Protein AF-A0A8H7WYW0-F1 (afdb_monomer_lite)

pLDDT: mean 72.02, std 14.43, range [36.19, 91.69]

Sequence (245 aa):
MKGHDHHDAFEDVEPDDEFYEESRVVYYRTVFLAMPKESRLSCFMTPTSPITETSPGGSVTVKGPAYIPDVTGWIDRLLAKRLTRSSSPEDLNDLEMICQDVLGRLGGWKAVKPNDPPPHPDADLARVITACVELDKKEMFLTGFKLCPAKVPSSMFRVSQHLSALNQLSSRFDIINALKEGVAEESQRSPYDNSLFQKWTQDEADKAVSANEVISTGTTSASDGVLLAKHCATLTPSAMVNKYG

Foldseek 3Di:
DDDDDDDPPDDDDDDDPPDPPDDPPPPPPPDDDPDDLVCPLVVLCDWACFDWDQDPVRDTDGHDHIRQRPLLVLLVVLVVCVVVVNRDPSSLVSLVVSLVVLLVQLVVCCVPPVPDPGSDDPVSLLSSLLSCLVSLPLVSNLSSCLSPLPSCVVCLVSLLVSLLPDLALVSSVVVLVSSVVSVVVVCVVDVDDCVVVVVSSLVSNLCSCPPPSCVVVPNPDPVNVVSNVVNVVPDDPVRCVVSPD

Structure (mmCIF, N/CA/C/O backbone):
data_AF-A0A8H7WYW0-F1
#
_entry.id   AF-A0A8H7WYW0-F1
#
loop_
_atom_site.group_PDB
_atom_site.id
_atom_site.type_symbol
_atom_site.label_atom_id
_atom_site.label_alt_id
_atom_site.label_comp_id
_atom_site.label_asym_id
_atom_site.label_entity_id
_atom_site.label_seq_id
_atom_site.pdbx_PDB_ins_code
_atom_site.Cartn_x
_atom_site.Cartn_y
_atom_site.Cartn_z
_atom_site.occupancy
_atom_site.B_iso_or_equiv
_atom_site.auth_seq_id
_atom_site.auth_comp_id
_atom_site.auth_asym_id
_atom_site.auth_atom_id
_atom_site.pdbx_PDB_model_num
ATOM 1 N N . MET A 1 1 ? 67.685 28.805 -3.507 1.00 40.28 1 MET A N 1
ATOM 2 C CA . MET A 1 1 ? 66.839 27.949 -4.362 1.00 40.28 1 MET A CA 1
ATOM 3 C C . MET A 1 1 ? 67.475 26.570 -4.395 1.00 40.28 1 MET A C 1
ATOM 5 O O . MET A 1 1 ? 68.535 26.425 -4.984 1.00 40.28 1 MET A O 1
ATOM 9 N N . LYS A 1 2 ? 66.918 25.613 -3.646 1.00 37.09 2 LYS A N 1
ATOM 10 C CA . LYS A 1 2 ? 67.314 24.199 -3.683 1.00 37.09 2 LYS A CA 1
ATOM 11 C C . LYS A 1 2 ? 66.330 23.496 -4.614 1.00 37.09 2 LYS A C 1
ATOM 13 O O . LYS A 1 2 ? 65.130 23.605 -4.383 1.00 37.09 2 LYS A O 1
ATOM 18 N N . GLY A 1 3 ? 66.846 22.877 -5.673 1.00 36.19 3 GLY A N 1
ATOM 19 C CA . GLY A 1 3 ? 66.071 22.042 -6.586 1.00 36.19 3 GLY A CA 1
ATOM 20 C C . GLY A 1 3 ? 65.672 20.739 -5.901 1.00 36.19 3 GLY A C 1
ATOM 21 O O . GLY A 1 3 ? 66.460 20.179 -5.138 1.00 36.19 3 GLY A O 1
ATOM 22 N N . HIS A 1 4 ? 64.437 20.308 -6.136 1.00 40.81 4 HIS A N 1
ATOM 23 C CA . HIS A 1 4 ? 63.961 18.978 -5.787 1.00 40.81 4 HIS A CA 1
ATOM 24 C C . HIS A 1 4 ? 64.059 18.082 -7.019 1.00 40.81 4 HIS A C 1
ATOM 26 O O . HIS A 1 4 ? 63.519 18.422 -8.071 1.00 40.81 4 HIS A O 1
ATOM 32 N N . ASP A 1 5 ? 64.750 16.958 -6.840 1.00 46.28 5 ASP A N 1
ATOM 33 C CA . ASP A 1 5 ? 64.666 15.774 -7.684 1.00 46.28 5 ASP A CA 1
ATOM 34 C C . ASP A 1 5 ? 63.225 15.254 -7.690 1.00 46.28 5 ASP A C 1
ATOM 36 O O . ASP A 1 5 ? 62.666 14.931 -6.639 1.00 46.28 5 ASP A O 1
ATOM 40 N N . HIS A 1 6 ? 62.636 15.151 -8.878 1.00 46.50 6 HIS A N 1
ATOM 41 C CA . HIS A 1 6 ? 61.488 14.290 -9.120 1.00 46.50 6 HIS A CA 1
ATOM 42 C C . HIS A 1 6 ? 62.015 12.975 -9.696 1.00 46.50 6 HIS A C 1
ATOM 44 O O . HIS A 1 6 ? 62.376 12.900 -10.866 1.00 46.50 6 HIS A O 1
ATOM 50 N N . HIS A 1 7 ? 62.071 11.946 -8.852 1.00 43.03 7 HIS A N 1
ATOM 51 C CA . HIS A 1 7 ? 62.046 10.564 -9.315 1.00 43.03 7 HIS A CA 1
ATOM 52 C C . HIS A 1 7 ? 60.637 10.286 -9.851 1.00 43.03 7 HIS A C 1
ATOM 54 O O . HIS A 1 7 ? 59.694 10.158 -9.068 1.00 43.03 7 HIS A O 1
ATOM 60 N N . ASP A 1 8 ? 60.492 10.228 -11.174 1.00 43.16 8 ASP A N 1
ATOM 61 C CA . ASP A 1 8 ? 59.338 9.596 -11.809 1.00 43.16 8 ASP A CA 1
ATOM 62 C C . ASP A 1 8 ? 59.409 8.091 -11.520 1.00 43.16 8 ASP A C 1
ATOM 64 O O . ASP A 1 8 ? 60.370 7.416 -11.879 1.00 43.16 8 ASP A O 1
ATOM 68 N N . ALA A 1 9 ? 58.408 7.576 -10.806 1.00 51.19 9 ALA A N 1
ATOM 69 C CA . ALA A 1 9 ? 58.322 6.185 -10.352 1.00 51.19 9 ALA A CA 1
ATOM 70 C C . ALA A 1 9 ? 57.665 5.252 -11.386 1.00 51.19 9 ALA A C 1
ATOM 72 O O . ALA A 1 9 ? 57.090 4.225 -11.029 1.00 51.19 9 ALA A O 1
ATOM 73 N N . PHE A 1 10 ? 57.731 5.616 -12.662 1.00 42.12 10 PHE A N 1
ATOM 74 C CA . PHE A 1 10 ? 57.286 4.781 -13.768 1.00 42.12 10 PHE A CA 1
ATOM 75 C C . PHE A 1 10 ? 58.497 4.536 -14.662 1.00 42.12 10 PHE A C 1
ATOM 77 O O . PHE A 1 10 ? 58.658 5.178 -15.692 1.00 42.12 10 PHE A O 1
ATOM 84 N N . GLU A 1 11 ? 59.390 3.657 -14.199 1.00 48.44 11 GLU A N 1
ATOM 85 C CA . GLU A 1 11 ? 60.397 3.054 -15.071 1.00 48.44 11 GLU A CA 1
ATOM 86 C C . GLU A 1 11 ? 59.688 2.406 -16.264 1.00 48.44 11 GLU A C 1
ATOM 88 O O . GLU A 1 11 ? 58.681 1.708 -16.102 1.00 48.44 11 GLU A O 1
ATOM 93 N N . ASP A 1 12 ? 60.226 2.678 -17.450 1.00 55.22 12 ASP A N 1
ATOM 94 C CA . ASP A 1 12 ? 59.860 2.071 -18.720 1.00 55.22 12 ASP A CA 1
ATOM 95 C C . ASP A 1 12 ? 59.945 0.541 -18.612 1.00 55.22 12 ASP A C 1
ATOM 97 O O . ASP A 1 12 ? 61.014 -0.059 -18.723 1.00 55.22 12 ASP A O 1
ATOM 101 N N . VAL A 1 13 ? 58.804 -0.103 -18.370 1.00 55.97 13 VAL A N 1
ATOM 102 C CA . VAL A 1 13 ? 58.670 -1.552 -18.525 1.00 55.97 13 VAL A CA 1
ATOM 103 C C . VAL A 1 13 ? 58.469 -1.812 -20.013 1.00 55.97 13 VAL A C 1
ATOM 105 O O . VAL A 1 13 ? 57.384 -1.569 -20.547 1.00 55.97 13 VAL A O 1
ATOM 108 N N . GLU A 1 14 ? 59.521 -2.272 -20.691 1.00 51.41 14 GLU A N 1
ATOM 109 C CA . GLU A 1 14 ? 59.396 -2.797 -22.051 1.00 51.41 14 GLU A CA 1
ATOM 110 C C . GLU A 1 14 ? 58.398 -3.971 -22.049 1.00 51.41 14 GLU A C 1
ATOM 112 O O . GLU A 1 14 ? 58.455 -4.825 -21.158 1.00 51.41 14 GLU A O 1
ATOM 117 N N . PRO A 1 15 ? 57.439 -4.010 -22.991 1.00 51.31 15 PRO A N 1
ATOM 118 C CA . PRO A 1 15 ? 56.497 -5.112 -23.076 1.00 51.31 15 PRO A CA 1
ATOM 119 C C . PRO A 1 15 ? 57.246 -6.393 -23.457 1.00 51.31 15 PRO A C 1
ATOM 121 O O . PRO A 1 15 ? 57.911 -6.453 -24.486 1.00 51.31 15 PRO A O 1
ATOM 124 N N . ASP A 1 16 ? 57.128 -7.409 -22.607 1.00 51.66 16 ASP A N 1
ATOM 125 C CA . ASP A 1 16 ? 57.660 -8.748 -22.849 1.00 51.66 16 ASP A CA 1
ATOM 126 C C . ASP A 1 16 ? 56.835 -9.397 -23.980 1.00 51.66 16 ASP A C 1
ATOM 128 O O . ASP A 1 16 ? 55.658 -9.727 -23.801 1.00 51.66 16 ASP A O 1
ATOM 132 N N . ASP A 1 17 ? 57.418 -9.497 -25.177 1.00 55.47 17 ASP A N 1
ATOM 133 C CA . ASP A 1 17 ? 56.754 -9.976 -26.403 1.00 55.47 17 ASP A CA 1
ATOM 134 C C . ASP A 1 17 ? 56.540 -11.505 -26.432 1.00 55.47 17 ASP A C 1
ATOM 136 O O . ASP A 1 17 ? 55.921 -12.044 -27.353 1.00 55.47 17 ASP A O 1
ATOM 140 N N . GLU A 1 18 ? 56.995 -12.237 -25.418 1.00 50.00 18 GLU A N 1
ATOM 141 C CA . GLU A 1 18 ? 56.860 -13.690 -25.343 1.00 50.00 18 GLU A CA 1
ATOM 142 C C . GLU A 1 18 ? 55.758 -14.099 -24.364 1.00 50.00 18 GLU A C 1
ATOM 144 O O . GLU A 1 18 ? 56.073 -14.518 -23.269 1.00 50.00 18 GLU A O 1
ATOM 149 N N . PHE A 1 19 ? 54.472 -13.987 -24.726 1.00 43.31 19 PHE A N 1
ATOM 150 C CA . PHE A 1 19 ? 53.377 -14.868 -24.241 1.00 43.31 19 PHE A CA 1
ATOM 151 C C . PHE A 1 19 ? 52.027 -14.479 -24.890 1.00 43.31 19 PHE A C 1
ATOM 153 O O . PHE A 1 19 ? 51.027 -14.223 -24.222 1.00 43.31 19 PHE A O 1
ATOM 160 N N . TYR A 1 20 ? 51.973 -14.430 -26.226 1.00 46.59 20 TYR A N 1
ATOM 161 C CA . TYR A 1 20 ? 50.737 -14.166 -26.985 1.00 46.59 20 TYR A CA 1
ATOM 162 C C . TYR A 1 20 ? 50.136 -15.414 -27.640 1.00 46.59 20 TYR A C 1
ATOM 164 O O . TYR A 1 20 ? 49.548 -15.335 -28.716 1.00 46.59 20 TYR A O 1
ATOM 172 N N . GLU A 1 21 ? 50.208 -16.569 -26.983 1.00 48.25 21 GLU A N 1
ATOM 173 C CA . GLU A 1 21 ? 49.440 -17.735 -27.416 1.00 48.25 21 GLU A CA 1
ATOM 174 C C . GLU A 1 21 ? 48.551 -18.250 -26.277 1.00 48.25 21 GLU A C 1
ATOM 176 O O . GLU A 1 21 ? 49.002 -18.628 -25.203 1.00 48.25 21 GLU A O 1
ATOM 181 N N . GLU A 1 22 ? 47.243 -18.220 -26.546 1.00 43.53 22 GLU A N 1
ATOM 182 C CA . GLU A 1 22 ? 46.197 -18.958 -25.832 1.00 43.53 22 GLU A CA 1
ATOM 183 C C . GLU A 1 22 ? 45.838 -18.507 -24.410 1.00 43.53 22 GLU A C 1
ATOM 185 O O . GLU A 1 22 ? 45.847 -19.269 -23.448 1.00 43.53 22 GLU A O 1
ATOM 190 N N . SER A 1 23 ? 45.336 -17.281 -24.272 1.00 40.00 23 SER A N 1
ATOM 191 C CA . SER A 1 23 ? 44.434 -16.946 -23.165 1.00 40.00 23 SER A CA 1
ATOM 192 C C . SER A 1 23 ? 43.418 -15.905 -23.613 1.00 40.00 23 SER A C 1
ATOM 194 O O . SER A 1 23 ? 43.708 -14.715 -23.697 1.00 40.00 23 SER A O 1
ATOM 196 N N . ARG A 1 24 ? 42.185 -16.342 -23.902 1.00 41.72 24 ARG A N 1
ATOM 197 C CA . ARG A 1 24 ? 41.031 -15.437 -24.006 1.00 41.72 24 ARG A CA 1
ATOM 198 C C . ARG A 1 24 ? 40.743 -14.873 -22.615 1.00 41.72 24 ARG A C 1
ATOM 200 O O . ARG A 1 24 ? 39.870 -15.365 -21.906 1.00 41.72 24 ARG A O 1
ATOM 207 N N . VAL A 1 25 ? 41.498 -13.855 -22.218 1.00 40.19 25 VAL A N 1
ATOM 208 C CA . VAL A 1 25 ? 41.213 -13.065 -21.025 1.00 40.19 25 VAL A CA 1
ATOM 209 C C . VAL A 1 25 ? 39.919 -12.306 -21.302 1.00 40.19 25 VAL A C 1
ATOM 211 O O . VAL A 1 25 ? 39.875 -11.355 -22.081 1.00 40.19 25 VAL A O 1
ATOM 214 N N . VAL A 1 26 ? 38.822 -12.767 -20.703 1.00 38.12 26 VAL A N 1
ATOM 215 C CA . VAL A 1 26 ? 37.576 -12.004 -20.653 1.00 38.12 26 VAL A CA 1
ATOM 216 C C . VAL A 1 26 ? 37.840 -10.814 -19.737 1.00 38.12 26 VAL A C 1
ATOM 218 O O . VAL A 1 26 ? 37.803 -10.935 -18.514 1.00 38.12 26 VAL A O 1
ATOM 221 N N . TYR A 1 27 ? 38.153 -9.660 -20.323 1.00 37.25 27 TYR A N 1
ATOM 222 C CA . TYR A 1 27 ? 38.240 -8.405 -19.587 1.00 37.25 27 TYR A CA 1
ATOM 223 C C . TYR A 1 27 ? 36.840 -8.026 -19.091 1.00 37.25 27 TYR A C 1
ATOM 225 O O . TYR A 1 27 ? 36.068 -7.375 -19.796 1.00 37.25 27 TYR A O 1
ATOM 233 N N . TYR A 1 28 ? 36.504 -8.407 -17.859 1.00 38.91 28 TYR A N 1
ATOM 234 C CA . TYR A 1 28 ? 35.392 -7.794 -17.143 1.00 38.91 28 TYR A CA 1
ATOM 235 C C . TYR A 1 28 ? 35.801 -6.360 -16.800 1.00 38.91 28 TYR A C 1
ATOM 237 O O . TYR A 1 28 ? 36.445 -6.101 -15.786 1.00 38.91 28 TYR A O 1
ATOM 245 N N . ARG A 1 29 ? 35.465 -5.403 -17.669 1.00 43.41 29 ARG A N 1
ATOM 246 C CA . ARG A 1 29 ? 35.534 -3.987 -17.303 1.00 43.41 29 ARG A CA 1
ATOM 247 C C . ARG A 1 29 ? 34.433 -3.725 -16.283 1.00 43.41 29 ARG A C 1
ATOM 249 O O . ARG A 1 29 ? 33.274 -3.546 -16.648 1.00 43.41 29 ARG A O 1
ATOM 256 N N . THR A 1 30 ? 34.791 -3.704 -15.005 1.00 43.62 30 THR A N 1
ATOM 257 C CA . THR A 1 30 ? 33.920 -3.168 -13.959 1.00 43.62 30 THR A CA 1
ATOM 258 C C . THR A 1 30 ? 33.741 -1.677 -14.224 1.00 43.62 30 THR A C 1
ATOM 260 O O . THR A 1 30 ? 34.632 -0.874 -13.958 1.00 43.62 30 THR A O 1
ATOM 263 N N . VAL A 1 31 ? 32.601 -1.299 -14.798 1.00 49.25 31 VAL A N 1
ATOM 264 C CA . VAL A 1 31 ? 32.229 0.107 -14.963 1.00 49.25 31 VAL A CA 1
ATOM 265 C C . VAL A 1 31 ? 31.722 0.608 -13.615 1.00 49.25 31 VAL A C 1
ATOM 267 O O . VAL A 1 31 ? 30.664 0.192 -13.146 1.00 49.25 31 VAL A O 1
ATOM 270 N N . PHE A 1 32 ? 32.483 1.496 -12.978 1.00 44.25 32 PHE A N 1
ATOM 271 C CA . PHE A 1 32 ? 32.038 2.188 -11.775 1.00 44.25 32 PHE A CA 1
ATOM 272 C C . PHE A 1 32 ? 31.232 3.427 -12.177 1.00 44.25 32 PHE A C 1
ATOM 274 O O . PHE A 1 32 ? 31.785 4.421 -12.644 1.00 44.25 32 PHE A O 1
ATOM 281 N N . LEU A 1 33 ? 29.913 3.369 -12.005 1.00 50.34 33 LEU A N 1
ATOM 282 C CA . LEU A 1 33 ? 29.046 4.535 -12.155 1.00 50.34 33 LEU A CA 1
ATOM 283 C C . LEU A 1 33 ? 29.043 5.324 -10.841 1.00 50.34 33 LEU A C 1
ATOM 285 O O . LEU A 1 33 ? 28.329 4.992 -9.893 1.00 50.34 33 LEU A O 1
ATOM 289 N N . ALA A 1 34 ? 29.848 6.384 -10.788 1.00 53.00 34 ALA A N 1
ATOM 290 C CA . ALA A 1 34 ? 29.815 7.353 -9.700 1.00 53.00 34 ALA A CA 1
ATOM 291 C C . ALA A 1 34 ? 28.589 8.269 -9.863 1.00 53.00 34 ALA A C 1
ATOM 293 O O . ALA A 1 34 ? 28.669 9.322 -10.488 1.00 53.00 34 ALA A O 1
ATOM 294 N N . MET A 1 35 ? 27.437 7.856 -9.327 1.00 62.88 35 MET A N 1
ATOM 295 C CA . MET A 1 35 ? 26.237 8.700 -9.296 1.00 62.88 35 MET A CA 1
ATOM 296 C C . MET A 1 35 ? 26.110 9.470 -7.973 1.00 62.88 35 MET A C 1
ATOM 298 O O . MET A 1 35 ? 26.275 8.848 -6.905 1.00 62.88 35 MET A O 1
ATOM 302 N N . PRO A 1 36 ? 25.752 10.775 -8.026 1.00 62.72 36 PRO A N 1
ATOM 303 C CA . PRO A 1 36 ? 25.327 11.531 -6.852 1.00 62.72 36 PRO A CA 1
ATOM 304 C C . PRO A 1 36 ? 24.244 10.760 -6.107 1.00 62.72 36 PRO A C 1
ATOM 306 O O . PRO A 1 36 ? 23.351 10.192 -6.739 1.00 62.72 36 PRO A O 1
ATOM 309 N N . LYS A 1 37 ? 24.332 10.708 -4.773 1.00 62.78 37 LYS A N 1
ATOM 310 C CA . LYS A 1 37 ? 23.400 9.922 -3.949 1.00 62.78 37 LYS A CA 1
ATOM 311 C C . LYS A 1 37 ? 21.940 10.266 -4.264 1.00 62.78 37 LYS A C 1
ATOM 313 O O . LYS A 1 37 ? 21.151 9.354 -4.481 1.00 62.78 37 LYS A O 1
ATOM 318 N N . GLU A 1 38 ? 21.632 11.555 -4.408 1.00 63.44 38 GLU A N 1
ATOM 319 C CA . GLU A 1 38 ? 20.290 12.069 -4.730 1.00 63.44 38 GLU A CA 1
ATOM 320 C C . GLU A 1 38 ? 19.725 11.549 -6.065 1.00 63.44 38 GLU A C 1
ATOM 322 O O . GLU A 1 38 ? 18.517 11.530 -6.268 1.00 63.44 38 GLU A O 1
ATOM 327 N N . SER A 1 39 ? 20.588 11.130 -6.995 1.00 64.44 39 SER A N 1
ATOM 328 C CA . SER A 1 39 ? 20.199 10.702 -8.347 1.00 64.44 39 SER A CA 1
ATOM 329 C C . SER A 1 39 ? 20.182 9.186 -8.529 1.00 64.4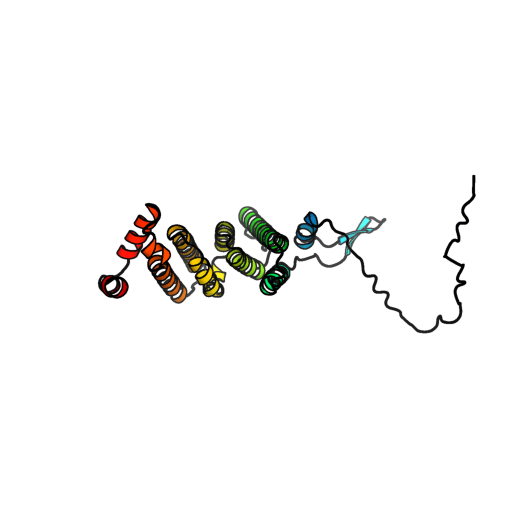4 39 SER A C 1
ATOM 331 O O . SER A 1 39 ? 19.792 8.698 -9.588 1.00 64.44 39 SER A O 1
ATOM 333 N N . ARG A 1 40 ? 20.621 8.416 -7.525 1.00 69.38 40 ARG A N 1
ATOM 334 C CA . ARG A 1 40 ? 20.737 6.956 -7.658 1.00 69.38 40 ARG A CA 1
ATOM 335 C C . ARG A 1 40 ? 19.375 6.329 -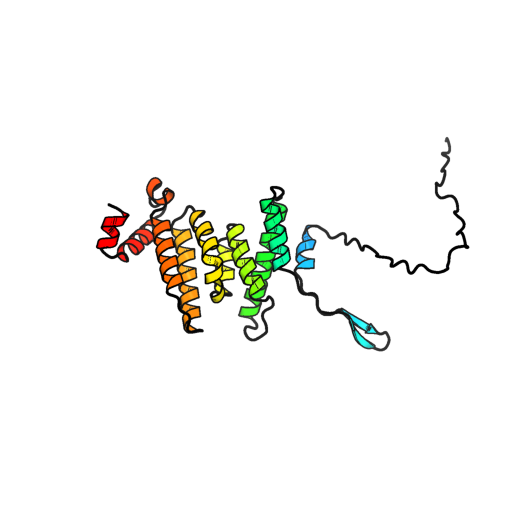7.892 1.00 69.38 40 ARG A C 1
ATOM 337 O O . ARG A 1 40 ? 19.197 5.584 -8.849 1.00 69.38 40 ARG A O 1
ATOM 344 N N . LEU A 1 41 ? 18.410 6.667 -7.045 1.00 69.81 41 LEU A N 1
ATOM 345 C CA . LEU A 1 41 ? 17.084 6.075 -7.119 1.00 69.81 41 LEU A CA 1
ATOM 346 C C . LEU A 1 41 ? 16.317 6.489 -8.361 1.00 69.81 41 LEU A C 1
ATOM 348 O O . LEU A 1 41 ? 15.774 5.627 -9.039 1.00 69.81 41 LEU A O 1
ATOM 352 N N . SER A 1 42 ? 16.333 7.772 -8.717 1.00 67.81 42 SER A N 1
ATOM 353 C CA . SER A 1 42 ? 15.672 8.232 -9.939 1.00 67.81 42 SER A CA 1
ATOM 354 C C . SER A 1 42 ? 16.240 7.547 -11.184 1.00 67.81 42 SER A C 1
ATOM 356 O O . SER A 1 42 ? 15.474 7.164 -12.065 1.00 67.81 42 SER A O 1
ATOM 358 N N . CYS A 1 43 ? 17.553 7.301 -11.239 1.00 68.12 43 CYS A N 1
ATOM 359 C CA . CYS A 1 43 ? 18.177 6.591 -12.352 1.00 68.12 43 CYS A CA 1
ATOM 360 C C . CYS A 1 43 ? 17.717 5.125 -12.449 1.00 68.12 43 CYS A C 1
ATOM 362 O O . CYS A 1 43 ? 17.333 4.682 -13.528 1.00 68.12 43 CYS A O 1
ATOM 364 N N . PHE A 1 44 ? 17.680 4.388 -11.332 1.00 70.75 44 PHE A N 1
ATOM 365 C CA . PHE A 1 44 ? 17.250 2.979 -11.326 1.00 70.75 44 PHE A CA 1
ATOM 366 C C . PHE A 1 44 ? 15.731 2.786 -11.383 1.00 70.75 44 PHE A C 1
ATOM 368 O O . PHE A 1 44 ? 15.261 1.705 -11.722 1.00 70.75 44 PHE A O 1
ATOM 375 N N . MET A 1 45 ? 14.954 3.815 -11.057 1.00 77.31 45 MET A N 1
ATOM 376 C CA . MET A 1 45 ? 13.493 3.758 -11.074 1.00 77.31 45 MET A CA 1
ATOM 377 C C . MET A 1 45 ? 12.895 4.292 -12.375 1.00 77.31 45 MET A C 1
ATOM 379 O O . MET A 1 45 ? 11.691 4.176 -12.587 1.00 77.31 45 MET A O 1
ATOM 383 N N . THR A 1 46 ? 13.696 4.857 -13.281 1.00 74.38 46 THR A N 1
ATOM 384 C CA . THR A 1 46 ? 13.216 5.367 -14.574 1.00 74.38 46 THR A CA 1
ATOM 385 C C . THR A 1 46 ? 13.377 4.302 -15.661 1.00 74.38 46 THR A C 1
ATOM 387 O O . THR A 1 46 ? 14.509 3.979 -16.018 1.00 74.38 46 THR A O 1
ATOM 390 N N . PRO A 1 47 ? 12.275 3.752 -16.215 1.00 66.25 47 PRO A N 1
ATOM 391 C CA . PRO A 1 47 ? 12.332 2.900 -17.387 1.00 66.25 47 PRO A CA 1
ATOM 392 C C . PRO A 1 47 ? 13.002 3.659 -18.519 1.00 66.25 47 PRO A C 1
ATOM 394 O O . PRO A 1 47 ? 12.653 4.811 -18.792 1.00 66.25 47 PRO A O 1
ATOM 397 N N . THR A 1 48 ? 13.943 3.015 -19.195 1.00 71.50 48 THR A N 1
ATOM 398 C CA . THR A 1 48 ? 14.540 3.584 -20.399 1.00 71.50 48 THR A CA 1
ATOM 399 C C . THR A 1 48 ? 13.999 2.860 -21.614 1.00 71.50 48 THR A C 1
ATOM 401 O O . THR A 1 48 ? 13.884 1.632 -21.639 1.00 71.50 48 THR A O 1
ATOM 404 N N . SER A 1 49 ? 13.658 3.639 -22.640 1.00 65.75 49 SER A N 1
ATOM 405 C CA . SER A 1 49 ? 13.405 3.090 -23.965 1.00 65.75 49 SER A CA 1
ATOM 406 C C . SER A 1 49 ? 14.648 2.341 -24.457 1.00 65.75 49 SER A C 1
ATOM 408 O O . SER A 1 49 ? 15.767 2.687 -24.060 1.00 65.75 49 SER A O 1
ATOM 410 N N . PRO A 1 50 ? 14.481 1.349 -25.347 1.00 70.81 50 PRO A N 1
ATOM 411 C CA . PRO A 1 50 ? 15.604 0.737 -26.043 1.00 70.81 50 PRO A CA 1
ATOM 412 C C . PRO A 1 50 ? 16.525 1.810 -26.634 1.00 70.81 50 PRO A C 1
ATOM 414 O O . PRO A 1 50 ? 16.045 2.820 -27.157 1.00 70.81 50 PRO A O 1
ATOM 417 N N . ILE A 1 51 ? 17.840 1.605 -26.562 1.00 68.88 51 ILE A N 1
ATOM 418 C CA . ILE A 1 51 ? 18.801 2.588 -27.067 1.00 68.88 51 ILE A CA 1
ATOM 419 C C . ILE A 1 51 ? 18.674 2.620 -28.589 1.00 68.88 51 ILE A C 1
ATOM 421 O O . ILE A 1 51 ? 18.946 1.630 -29.261 1.00 68.88 51 ILE A O 1
ATOM 425 N N . THR A 1 52 ? 18.267 3.750 -29.157 1.00 71.88 52 THR A N 1
ATOM 426 C CA . THR A 1 52 ? 18.244 3.934 -30.611 1.00 71.88 52 THR A CA 1
ATOM 427 C C . THR A 1 52 ? 19.564 4.531 -31.070 1.00 71.88 52 THR A C 1
ATOM 429 O O . THR A 1 52 ? 19.889 5.664 -30.721 1.00 71.88 52 THR A O 1
ATOM 432 N N . GLU A 1 53 ? 20.317 3.786 -31.871 1.00 71.88 53 GLU A N 1
ATOM 433 C CA . GLU A 1 53 ? 21.541 4.268 -32.506 1.00 71.88 53 GLU A CA 1
ATOM 434 C C . GLU A 1 53 ? 21.224 4.616 -33.961 1.00 71.88 53 GLU A C 1
ATOM 436 O O . GLU A 1 53 ? 20.700 3.784 -34.702 1.00 71.88 53 GLU A O 1
ATOM 441 N N . THR A 1 54 ? 21.493 5.858 -34.366 1.00 73.69 54 THR A N 1
ATOM 442 C CA . THR A 1 54 ? 21.309 6.286 -35.758 1.00 73.69 54 THR A CA 1
ATOM 443 C C . THR A 1 54 ? 22.658 6.218 -36.449 1.00 73.69 54 THR A C 1
ATOM 445 O O . THR A 1 54 ? 23.595 6.907 -36.050 1.00 73.69 54 THR A O 1
ATOM 448 N N . SER A 1 55 ? 22.774 5.366 -37.464 1.00 71.44 55 SER A N 1
ATOM 449 C CA . SER A 1 55 ? 24.000 5.271 -38.249 1.00 71.44 55 SER A CA 1
ATOM 450 C C . SER A 1 55 ? 24.238 6.568 -39.039 1.00 71.44 55 SER A C 1
ATOM 452 O O . SER A 1 55 ? 23.283 7.291 -39.342 1.00 71.44 55 SER A O 1
ATOM 454 N N . PRO A 1 56 ? 25.485 6.852 -39.459 1.00 69.50 56 PRO A N 1
ATOM 455 C CA . PRO A 1 56 ? 25.792 8.004 -40.311 1.00 69.50 56 PRO A CA 1
ATOM 456 C C . PRO A 1 56 ? 25.001 8.036 -41.633 1.00 69.50 56 PRO A C 1
ATOM 458 O O . PRO A 1 56 ? 24.853 9.095 -42.231 1.00 69.50 56 PRO A O 1
ATOM 461 N N . GLY A 1 57 ? 24.474 6.888 -42.081 1.00 77.50 57 GLY A N 1
ATOM 462 C CA . GLY A 1 57 ? 23.608 6.763 -43.259 1.00 77.50 57 GLY A CA 1
ATOM 463 C C . GLY A 1 57 ? 22.111 6.952 -42.979 1.00 77.50 57 GLY A C 1
ATOM 464 O O . GLY A 1 57 ? 21.299 6.698 -43.863 1.00 77.50 57 GLY A O 1
ATOM 465 N N . GLY A 1 58 ? 21.728 7.349 -41.761 1.00 74.19 58 GLY A N 1
ATOM 466 C CA . GLY A 1 58 ? 20.338 7.600 -41.369 1.00 74.19 58 GLY A CA 1
ATOM 467 C C . GLY A 1 58 ? 19.541 6.356 -40.963 1.00 74.19 58 GLY A C 1
ATOM 468 O O . GLY A 1 58 ? 18.351 6.470 -40.673 1.00 74.19 58 GLY A O 1
ATOM 469 N N . SER A 1 59 ? 20.157 5.168 -40.907 1.00 70.19 59 SER A N 1
ATOM 470 C CA . SER A 1 59 ? 19.461 3.965 -40.438 1.00 70.19 59 SER A CA 1
ATOM 471 C C . SER A 1 59 ? 19.392 3.953 -38.912 1.00 70.19 59 SER A C 1
ATOM 473 O O . SER A 1 59 ? 20.429 3.919 -38.249 1.00 70.19 59 SER A O 1
ATOM 475 N N . VAL A 1 60 ? 18.186 3.922 -38.349 1.00 79.31 60 VAL A N 1
ATOM 476 C CA . VAL A 1 60 ? 17.990 3.755 -36.904 1.00 79.31 60 VAL A CA 1
ATOM 477 C C . VAL A 1 60 ? 17.987 2.267 -36.568 1.00 79.31 60 VAL A C 1
ATOM 479 O O . VAL A 1 60 ? 17.130 1.519 -37.034 1.00 79.31 60 VAL A O 1
ATOM 482 N N . THR A 1 61 ? 18.938 1.834 -35.748 1.00 76.81 61 THR A N 1
ATOM 483 C CA . THR A 1 61 ? 18.984 0.484 -35.179 1.00 76.81 61 THR A CA 1
ATOM 484 C C . THR A 1 61 ? 18.656 0.533 -33.695 1.00 76.81 61 THR A C 1
ATOM 486 O O . THR A 1 61 ? 19.227 1.327 -32.949 1.00 76.81 61 THR A O 1
ATOM 489 N N . VAL A 1 62 ? 17.737 -0.329 -33.262 1.00 74.88 62 VAL A N 1
ATOM 490 C CA . VAL A 1 62 ? 17.383 -0.487 -31.850 1.00 74.88 62 VAL A CA 1
ATOM 491 C C . VAL A 1 62 ? 18.381 -1.438 -31.190 1.00 74.88 62 VAL A C 1
ATOM 493 O O . VAL A 1 62 ? 18.499 -2.595 -31.591 1.00 74.88 62 VAL A O 1
ATOM 496 N N . LYS A 1 63 ? 19.104 -0.952 -30.182 1.00 69.06 63 LYS A N 1
ATOM 497 C CA . LYS A 1 63 ? 20.049 -1.714 -29.367 1.00 69.06 63 LYS A CA 1
ATOM 498 C C . LYS A 1 63 ? 19.474 -1.997 -27.985 1.00 69.06 63 LYS A C 1
ATOM 500 O O . LYS A 1 63 ? 19.174 -1.087 -27.214 1.00 69.06 63 LYS A O 1
ATOM 505 N N . GLY A 1 64 ? 19.451 -3.286 -27.658 1.00 62.91 64 GLY A N 1
ATOM 506 C CA . GLY A 1 64 ? 19.125 -3.791 -26.331 1.00 62.91 64 GLY A CA 1
ATOM 507 C C . GLY A 1 64 ? 17.634 -3.716 -25.979 1.00 62.91 64 GLY A C 1
ATOM 508 O O . GLY A 1 64 ? 16.859 -3.029 -26.645 1.00 62.91 64 GLY A O 1
ATOM 509 N N . PRO A 1 65 ? 17.212 -4.461 -24.948 1.00 69.00 65 PRO A N 1
ATOM 510 C CA . PRO A 1 65 ? 15.865 -4.350 -24.410 1.00 69.00 65 PRO A CA 1
ATOM 511 C C . PRO A 1 65 ? 15.682 -3.018 -23.668 1.00 69.00 65 PRO A C 1
ATOM 513 O O . PRO A 1 65 ? 16.649 -2.413 -23.203 1.00 69.00 65 PRO A O 1
ATOM 516 N N . ALA A 1 66 ? 14.428 -2.585 -23.527 1.00 71.69 66 ALA A N 1
ATOM 517 C CA . ALA A 1 66 ? 14.075 -1.509 -22.607 1.00 71.69 66 ALA A CA 1
ATOM 518 C C . ALA A 1 66 ? 14.489 -1.893 -21.177 1.00 71.69 66 ALA A C 1
ATOM 520 O O . ALA A 1 66 ? 14.318 -3.048 -20.772 1.00 71.69 66 ALA A O 1
ATOM 521 N N . TYR A 1 67 ? 15.014 -0.941 -20.406 1.00 77.38 67 TYR A N 1
ATOM 522 C CA . TYR A 1 67 ? 15.262 -1.177 -18.987 1.00 77.38 67 TYR A CA 1
ATOM 523 C C . TYR A 1 67 ? 13.937 -1.145 -18.229 1.00 77.38 67 TYR A C 1
ATOM 525 O O . TYR A 1 67 ? 13.191 -0.167 -18.312 1.00 77.38 67 TYR A O 1
ATOM 533 N N . ILE A 1 68 ? 13.671 -2.204 -17.467 1.00 78.38 68 ILE A N 1
ATOM 534 C CA . ILE A 1 68 ? 12.523 -2.294 -16.568 1.00 78.38 68 ILE A CA 1
ATOM 535 C C . ILE A 1 68 ? 13.060 -2.209 -15.133 1.00 78.38 68 ILE A C 1
ATOM 537 O O . ILE A 1 68 ? 13.864 -3.062 -14.747 1.00 78.38 68 ILE A O 1
ATOM 541 N N . PRO A 1 69 ? 12.650 -1.199 -14.347 1.00 82.25 69 PRO A N 1
ATOM 542 C CA . PRO A 1 69 ? 13.034 -1.083 -12.946 1.00 82.25 69 PRO A CA 1
ATOM 543 C C . PRO A 1 69 ? 12.646 -2.315 -12.123 1.00 82.25 69 PRO A C 1
ATOM 545 O O . PRO A 1 69 ? 11.499 -2.754 -12.146 1.00 82.25 69 PRO A O 1
ATOM 548 N N . ASP A 1 70 ? 13.590 -2.833 -11.338 1.00 85.94 70 ASP A N 1
ATOM 549 C CA . ASP A 1 70 ? 13.368 -3.924 -10.378 1.00 85.94 70 ASP A CA 1
ATOM 550 C C . ASP A 1 70 ? 12.800 -3.373 -9.057 1.00 85.94 70 ASP A C 1
ATOM 552 O O . ASP A 1 70 ? 13.482 -3.331 -8.029 1.00 85.94 70 ASP A O 1
ATOM 556 N N . VAL A 1 71 ? 11.562 -2.870 -9.101 1.00 88.00 71 VAL A N 1
ATOM 557 C CA . VAL A 1 71 ? 10.907 -2.216 -7.953 1.00 88.00 71 VAL A CA 1
ATOM 558 C C . VAL A 1 71 ? 10.834 -3.163 -6.758 1.00 88.00 71 VAL A C 1
ATOM 560 O O . VAL A 1 71 ? 11.276 -2.819 -5.660 1.00 88.00 71 VAL A O 1
ATOM 563 N N . THR A 1 72 ? 10.308 -4.370 -6.977 1.00 86.94 72 THR A N 1
ATOM 564 C CA . THR A 1 72 ? 10.157 -5.381 -5.926 1.00 86.94 72 THR A CA 1
ATOM 565 C C . THR A 1 72 ? 11.505 -5.734 -5.289 1.00 86.94 72 THR A C 1
ATOM 567 O O . THR A 1 72 ? 11.628 -5.676 -4.063 1.00 86.94 72 THR A O 1
ATOM 570 N N . GLY A 1 73 ? 12.545 -6.000 -6.088 1.00 86.12 73 GLY A N 1
ATOM 571 C CA . GLY A 1 73 ? 13.867 -6.328 -5.562 1.00 86.12 73 GLY A CA 1
ATOM 572 C C . GLY A 1 73 ? 14.531 -5.168 -4.817 1.00 86.12 73 GLY A C 1
ATOM 573 O O . GLY A 1 73 ? 15.223 -5.390 -3.822 1.00 86.12 73 GLY A O 1
ATOM 574 N N . TRP A 1 74 ? 14.316 -3.914 -5.230 1.00 89.00 74 TRP A N 1
ATOM 575 C CA . TRP A 1 74 ? 14.790 -2.750 -4.471 1.00 89.00 74 TRP A CA 1
ATOM 576 C C . TRP A 1 74 ? 14.100 -2.608 -3.116 1.00 89.00 74 TRP A C 1
ATOM 578 O O . TRP A 1 74 ? 14.789 -2.418 -2.111 1.00 89.00 74 TRP A O 1
ATOM 588 N N . ILE A 1 75 ? 12.777 -2.768 -3.070 1.00 88.94 75 ILE A N 1
ATOM 589 C CA . ILE A 1 75 ? 12.020 -2.755 -1.815 1.00 88.94 75 ILE A CA 1
ATOM 590 C C . ILE A 1 75 ? 12.514 -3.864 -0.878 1.00 88.94 75 ILE A C 1
ATOM 592 O O . ILE A 1 75 ? 12.801 -3.600 0.289 1.00 88.94 75 ILE A O 1
ATOM 596 N N . ASP A 1 76 ? 12.676 -5.089 -1.385 1.00 87.44 76 ASP A N 1
ATOM 597 C CA . ASP A 1 76 ? 13.168 -6.223 -0.598 1.00 87.44 76 ASP A CA 1
ATOM 598 C C . ASP A 1 76 ? 14.566 -5.974 -0.028 1.00 87.44 76 ASP A C 1
ATOM 600 O O . ASP A 1 76 ? 14.798 -6.209 1.158 1.00 87.44 76 ASP A O 1
ATOM 604 N N . ARG A 1 77 ? 15.487 -5.442 -0.842 1.00 86.50 77 ARG A N 1
ATOM 605 C CA . ARG A 1 77 ? 16.848 -5.095 -0.404 1.00 86.50 77 ARG A CA 1
ATOM 606 C C . ARG A 1 77 ? 16.840 -4.054 0.717 1.00 86.50 77 ARG A C 1
ATOM 608 O O . ARG A 1 77 ? 17.557 -4.224 1.704 1.00 86.50 77 ARG A O 1
ATOM 615 N N . LEU A 1 78 ? 16.052 -2.988 0.581 1.00 86.00 78 LEU A N 1
ATOM 616 C CA . LEU A 1 78 ? 15.983 -1.914 1.579 1.00 86.00 78 LEU A CA 1
ATOM 617 C C . LEU A 1 78 ? 15.330 -2.386 2.883 1.00 86.00 78 LEU A C 1
ATOM 619 O O . LEU A 1 78 ? 15.823 -2.091 3.971 1.00 86.00 78 LEU A O 1
ATOM 623 N N . LEU A 1 79 ? 14.275 -3.195 2.788 1.00 83.62 79 LEU A N 1
ATOM 624 C CA . LEU A 1 79 ? 13.617 -3.768 3.960 1.00 83.62 79 LEU A CA 1
ATOM 625 C C . LEU A 1 79 ? 14.479 -4.819 4.667 1.00 83.62 79 LEU A C 1
ATOM 627 O O . LEU A 1 79 ? 14.525 -4.848 5.897 1.00 83.62 79 LEU A O 1
ATOM 631 N N . ALA A 1 80 ? 15.234 -5.634 3.927 1.00 83.50 80 ALA A N 1
ATOM 632 C CA . ALA A 1 80 ? 16.175 -6.585 4.515 1.00 83.50 80 ALA A CA 1
ATOM 633 C C . ALA A 1 80 ? 17.274 -5.878 5.329 1.00 83.50 80 ALA A C 1
ATOM 635 O O . ALA A 1 80 ? 17.568 -6.293 6.451 1.00 83.50 80 ALA A O 1
ATOM 636 N N . LYS A 1 81 ? 17.818 -4.761 4.821 1.00 81.12 81 LYS A N 1
ATOM 637 C CA . LYS A 1 81 ? 18.798 -3.932 5.552 1.00 81.12 81 LYS A CA 1
ATOM 638 C C . LYS A 1 81 ? 18.256 -3.371 6.870 1.00 81.12 81 LYS A C 1
ATOM 640 O O . LYS A 1 81 ? 19.023 -3.126 7.803 1.00 81.12 81 LYS A O 1
ATOM 645 N N . ARG A 1 82 ? 16.938 -3.167 6.964 1.00 77.31 82 ARG A N 1
ATOM 646 C CA . ARG A 1 82 ? 16.277 -2.734 8.201 1.00 77.31 82 ARG A CA 1
ATOM 647 C C . ARG A 1 82 ? 16.313 -3.807 9.278 1.00 77.31 82 ARG A C 1
ATOM 649 O O . ARG A 1 82 ? 16.594 -3.500 10.435 1.00 77.31 82 ARG A O 1
ATOM 656 N N . LEU A 1 83 ? 16.090 -5.063 8.902 1.00 69.12 83 LEU A N 1
ATOM 657 C CA . LEU A 1 83 ? 16.111 -6.187 9.839 1.00 69.12 83 LEU A CA 1
ATOM 658 C C . LEU A 1 83 ? 17.511 -6.438 10.415 1.00 69.12 83 LEU A C 1
ATOM 660 O O . LEU A 1 83 ? 17.638 -6.874 11.556 1.00 69.12 83 LEU A O 1
ATOM 664 N N . THR A 1 84 ? 18.568 -6.106 9.671 1.00 73.19 84 THR A N 1
ATOM 665 C CA . THR A 1 84 ? 19.963 -6.320 10.088 1.00 73.19 84 THR A CA 1
ATOM 666 C C . THR A 1 84 ? 20.550 -5.194 10.949 1.00 73.19 84 THR A C 1
ATOM 668 O O . THR A 1 84 ? 21.759 -5.169 11.165 1.00 73.19 84 THR A O 1
ATOM 671 N N . ARG A 1 85 ? 19.726 -4.271 11.480 1.00 56.47 85 ARG A N 1
ATOM 672 C CA . ARG A 1 85 ? 20.145 -3.159 12.371 1.00 56.47 85 ARG A CA 1
ATOM 673 C C . ARG A 1 85 ? 21.157 -2.172 11.766 1.00 56.47 85 ARG A C 1
ATOM 675 O O . ARG A 1 85 ? 21.692 -1.330 12.481 1.00 56.47 85 ARG A O 1
ATOM 682 N N . SER A 1 86 ? 21.368 -2.234 10.455 1.00 56.62 86 SER A N 1
ATOM 683 C CA . SER A 1 86 ? 22.192 -1.303 9.681 1.00 56.62 86 SER A CA 1
ATOM 684 C C . SER A 1 86 ? 21.355 -0.269 8.925 1.00 56.62 86 SER A C 1
ATOM 686 O O . SER A 1 86 ? 21.892 0.389 8.039 1.00 56.62 86 SER A O 1
ATOM 688 N N . SER A 1 87 ? 20.051 -0.144 9.215 1.00 60.97 87 SER A N 1
ATOM 689 C CA . SER A 1 87 ? 19.208 0.855 8.551 1.00 60.97 87 SER A CA 1
ATOM 690 C C . SER A 1 87 ? 19.674 2.248 8.913 1.00 60.97 87 SER A C 1
ATOM 692 O O . SER A 1 87 ? 19.495 2.705 10.046 1.00 60.97 87 SER A O 1
ATOM 694 N N . SER A 1 88 ? 20.221 2.931 7.921 1.00 72.81 88 SER A N 1
ATOM 695 C CA . SER A 1 88 ? 20.358 4.371 7.979 1.00 72.81 88 SER A CA 1
ATOM 696 C C . SER A 1 88 ? 18.980 5.019 7.764 1.00 72.81 88 SER A C 1
ATOM 698 O O . SER A 1 88 ? 18.120 4.435 7.096 1.00 72.81 88 SER A O 1
ATOM 700 N N . PRO A 1 89 ? 18.741 6.235 8.282 1.00 77.44 89 PRO A N 1
ATOM 701 C CA . PRO A 1 89 ? 17.591 7.045 7.873 1.00 77.44 89 PRO A CA 1
ATOM 702 C C . PRO A 1 89 ? 17.514 7.240 6.348 1.00 77.44 89 PRO A C 1
ATOM 704 O O . PRO A 1 89 ? 16.424 7.405 5.807 1.00 77.44 89 PRO A O 1
ATOM 707 N N . GLU A 1 90 ? 18.661 7.173 5.659 1.00 78.00 90 GLU A N 1
ATOM 708 C CA . GLU A 1 90 ? 18.757 7.249 4.197 1.00 78.00 90 GLU A CA 1
ATOM 709 C C . GLU A 1 90 ? 18.016 6.076 3.529 1.00 78.00 90 GLU A C 1
ATOM 711 O O . GLU A 1 90 ? 17.233 6.309 2.616 1.00 78.00 90 GLU A O 1
ATOM 716 N N . ASP A 1 91 ? 18.158 4.839 4.026 1.00 81.50 91 ASP A N 1
ATOM 717 C CA . ASP A 1 91 ? 17.487 3.664 3.438 1.00 81.50 91 ASP A CA 1
ATOM 718 C C . ASP A 1 91 ? 15.946 3.745 3.555 1.00 81.50 91 ASP A C 1
ATOM 720 O O . ASP A 1 91 ? 15.223 3.240 2.694 1.00 81.50 91 ASP A O 1
ATOM 724 N N . LEU A 1 92 ? 15.425 4.383 4.615 1.00 82.69 92 LEU A N 1
ATOM 725 C CA . LEU A 1 92 ? 13.982 4.605 4.787 1.00 82.69 92 LEU A CA 1
ATOM 726 C C . LEU A 1 92 ? 13.460 5.679 3.831 1.00 82.69 92 LEU A C 1
ATOM 728 O O . LEU A 1 92 ? 12.389 5.508 3.251 1.00 82.69 92 LEU A O 1
ATOM 732 N N . ASN A 1 93 ? 14.225 6.756 3.648 1.00 86.50 93 ASN A N 1
ATOM 733 C CA . ASN A 1 93 ? 13.902 7.802 2.683 1.00 86.50 93 ASN A CA 1
ATOM 734 C C . ASN A 1 93 ? 13.922 7.254 1.249 1.00 86.50 93 ASN A C 1
ATOM 736 O O . ASN A 1 93 ? 13.025 7.529 0.460 1.00 86.50 93 ASN A O 1
ATOM 740 N N . ASP A 1 94 ? 14.905 6.415 0.940 1.00 86.00 94 ASP A N 1
ATOM 741 C CA . ASP A 1 94 ? 15.021 5.707 -0.330 1.00 86.00 94 ASP A CA 1
ATOM 742 C C . ASP A 1 94 ? 13.793 4.826 -0.603 1.00 86.00 94 ASP A C 1
ATOM 744 O O . ASP A 1 94 ? 13.202 4.878 -1.686 1.00 86.00 94 ASP A O 1
ATOM 748 N N . LEU A 1 95 ? 13.350 4.064 0.400 1.00 88.56 95 LEU A N 1
ATOM 749 C CA . LEU A 1 95 ? 12.149 3.239 0.292 1.00 88.56 95 LEU A CA 1
ATOM 750 C C . LEU A 1 95 ? 10.877 4.082 0.118 1.00 88.56 95 LEU A C 1
ATOM 752 O O . LEU A 1 95 ? 9.998 3.720 -0.668 1.00 88.56 95 LEU A O 1
ATOM 756 N N . GLU A 1 96 ? 10.778 5.205 0.830 1.00 90.38 96 GLU A N 1
ATOM 757 C CA . GLU A 1 96 ? 9.669 6.148 0.695 1.00 90.38 96 GLU A CA 1
ATOM 758 C C . GLU A 1 96 ? 9.615 6.743 -0.719 1.00 90.38 96 GLU A C 1
ATOM 760 O O . GLU A 1 96 ? 8.550 6.728 -1.337 1.00 90.38 96 GLU A O 1
ATOM 765 N N . MET A 1 97 ? 10.753 7.179 -1.269 1.00 89.25 97 MET A N 1
ATOM 766 C CA . MET A 1 97 ? 10.839 7.720 -2.630 1.00 89.25 97 MET A CA 1
ATOM 767 C C . MET A 1 97 ? 10.428 6.694 -3.691 1.00 89.25 97 MET A C 1
ATOM 769 O O . MET A 1 97 ? 9.676 7.041 -4.601 1.00 89.25 97 MET A O 1
ATOM 773 N N . ILE A 1 98 ? 10.856 5.429 -3.563 1.00 90.19 98 ILE A N 1
ATOM 774 C CA . ILE A 1 98 ? 10.403 4.343 -4.453 1.00 90.19 98 ILE A CA 1
ATOM 775 C C . ILE A 1 98 ? 8.880 4.247 -4.434 1.00 90.19 98 ILE A C 1
ATOM 777 O O . ILE A 1 98 ? 8.235 4.219 -5.482 1.00 90.19 98 ILE A O 1
ATOM 781 N N . CYS A 1 99 ? 8.301 4.185 -3.234 1.00 90.75 99 CYS A N 1
ATOM 782 C CA . CYS A 1 99 ? 6.864 4.032 -3.082 1.00 90.75 99 CYS A CA 1
ATOM 783 C C . CYS A 1 99 ? 6.118 5.239 -3.674 1.00 90.75 99 CYS A C 1
ATOM 785 O O . CYS A 1 99 ? 5.136 5.051 -4.386 1.00 90.75 99 CYS A O 1
ATOM 787 N N . GLN A 1 100 ? 6.594 6.466 -3.444 1.00 91.69 100 GLN A N 1
ATOM 788 C CA . GLN A 1 100 ? 5.998 7.678 -4.014 1.00 91.69 100 GLN A CA 1
ATOM 789 C C . GLN A 1 100 ? 6.054 7.697 -5.547 1.00 91.69 100 GLN A C 1
ATOM 791 O O . GLN A 1 100 ? 5.042 7.996 -6.180 1.00 91.69 100 GLN A O 1
ATOM 796 N N . ASP A 1 101 ? 7.194 7.349 -6.148 1.00 89.50 101 ASP A N 1
ATOM 797 C CA . ASP A 1 101 ? 7.365 7.350 -7.606 1.00 89.50 101 ASP A CA 1
ATOM 798 C C . ASP A 1 101 ? 6.444 6.319 -8.279 1.00 89.50 101 ASP A C 1
ATOM 800 O O . ASP A 1 101 ? 5.716 6.645 -9.220 1.00 89.50 101 ASP A O 1
ATOM 804 N N . VAL A 1 102 ? 6.378 5.097 -7.740 1.00 89.62 102 VAL A N 1
ATOM 805 C CA . VAL A 1 102 ? 5.502 4.038 -8.271 1.00 89.62 102 VAL A CA 1
ATOM 806 C C . VAL A 1 102 ? 4.026 4.428 -8.155 1.00 89.62 102 VAL A C 1
ATOM 808 O O . VAL A 1 102 ? 3.275 4.307 -9.128 1.00 89.62 102 VAL A O 1
ATOM 811 N N . LEU A 1 103 ? 3.602 4.939 -6.993 1.00 90.88 103 LEU A N 1
ATOM 812 C CA . LEU A 1 103 ? 2.224 5.395 -6.780 1.00 90.88 103 LEU A CA 1
ATOM 813 C C . LEU A 1 103 ? 1.868 6.577 -7.685 1.00 90.88 103 LEU A C 1
ATOM 815 O O . LEU A 1 103 ? 0.782 6.593 -8.265 1.00 90.88 103 LEU A O 1
ATOM 819 N N . GLY A 1 104 ? 2.781 7.536 -7.845 1.00 89.81 104 GLY A N 1
ATOM 820 C CA . GLY A 1 104 ? 2.599 8.694 -8.715 1.00 89.81 104 GLY A CA 1
ATOM 821 C C . GLY A 1 104 ? 2.420 8.294 -10.178 1.00 89.81 104 GLY A C 1
ATOM 822 O O . GLY A 1 104 ? 1.491 8.759 -10.840 1.00 89.81 104 GLY A O 1
ATOM 823 N N . ARG A 1 105 ? 3.248 7.369 -10.676 1.00 87.25 105 ARG A N 1
ATOM 824 C CA . ARG A 1 105 ? 3.163 6.867 -12.057 1.00 87.25 105 ARG A CA 1
ATOM 825 C C . ARG A 1 105 ? 1.894 6.079 -12.319 1.00 87.25 105 ARG A C 1
ATOM 827 O O . ARG A 1 105 ? 1.252 6.296 -13.343 1.00 87.25 105 ARG A O 1
ATOM 834 N N . LEU A 1 106 ? 1.511 5.193 -11.402 1.00 87.00 106 LEU A N 1
ATOM 835 C CA . LEU A 1 106 ? 0.262 4.441 -11.514 1.00 87.00 106 LEU A CA 1
ATOM 836 C C . LEU A 1 106 ? -0.961 5.361 -11.428 1.00 87.00 106 LEU A C 1
ATOM 838 O O . LEU A 1 106 ? -1.899 5.198 -12.206 1.00 87.00 106 LEU A O 1
ATOM 842 N N . GLY A 1 107 ? -0.939 6.357 -10.538 1.00 86.88 107 GLY A N 1
ATOM 843 C CA . GLY A 1 107 ? -1.983 7.378 -10.443 1.00 86.88 107 GLY A CA 1
ATOM 844 C C . GLY A 1 107 ? -2.115 8.197 -11.729 1.00 86.88 107 GLY A C 1
ATOM 845 O O . GLY A 1 107 ? -3.217 8.332 -12.261 1.00 86.88 107 GLY A O 1
ATOM 846 N N . GLY A 1 108 ? -0.993 8.677 -12.273 1.00 87.06 108 GLY A N 1
ATOM 847 C CA . GLY A 1 108 ? -0.955 9.403 -13.544 1.00 87.06 108 GLY A CA 1
ATOM 848 C C . 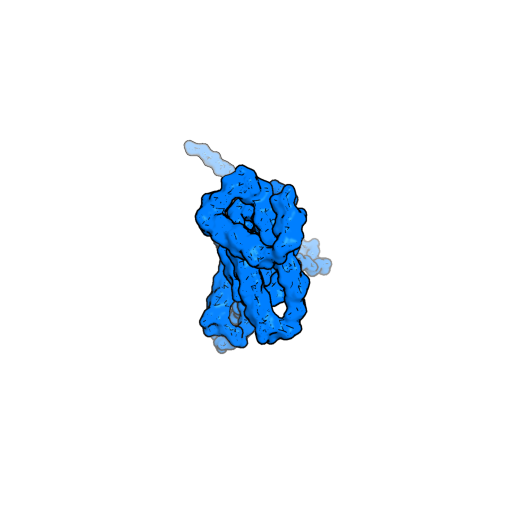GLY A 1 108 ? -1.427 8.553 -14.725 1.00 87.06 108 GLY A C 1
ATOM 849 O O . GLY A 1 108 ? -2.246 9.004 -15.522 1.00 87.06 108 GLY A O 1
ATOM 850 N N . TRP A 1 109 ? -0.985 7.297 -14.809 1.00 88.19 109 TRP A N 1
ATOM 851 C CA . TRP A 1 109 ? -1.447 6.357 -15.832 1.00 88.19 109 TRP A CA 1
ATOM 852 C C . TRP A 1 109 ? -2.960 6.125 -15.752 1.00 88.19 109 TRP A C 1
ATOM 854 O O . TRP A 1 109 ? -3.647 6.274 -16.761 1.00 88.19 109 TRP A O 1
ATOM 864 N N . LYS A 1 110 ? -3.503 5.853 -14.559 1.00 83.75 110 LYS A N 1
ATOM 865 C CA . LYS A 1 110 ? -4.941 5.610 -14.362 1.00 83.75 110 LYS A CA 1
ATOM 866 C C . LYS A 1 110 ? -5.789 6.834 -14.730 1.00 83.75 110 LYS A C 1
ATOM 868 O O . LYS A 1 110 ? -6.903 6.673 -15.217 1.00 83.75 110 LYS A O 1
ATOM 873 N N . ALA A 1 111 ? -5.261 8.042 -14.523 1.00 85.81 111 ALA A N 1
ATOM 874 C CA . ALA A 1 111 ? -5.935 9.289 -14.878 1.00 85.81 111 ALA A CA 1
ATOM 875 C C . ALA A 1 111 ? -5.898 9.600 -16.386 1.00 85.81 111 ALA A C 1
ATOM 877 O O . ALA A 1 111 ? -6.858 10.157 -16.911 1.00 85.81 111 ALA A O 1
ATOM 878 N N . VAL A 1 112 ? -4.803 9.267 -17.081 1.00 87.19 112 VAL A N 1
ATOM 879 C CA . VAL A 1 112 ? -4.589 9.682 -18.480 1.00 87.19 112 VAL A CA 1
ATOM 880 C C . VAL A 1 112 ? -4.922 8.573 -19.480 1.00 87.19 112 VAL A C 1
ATOM 882 O O . VAL A 1 112 ? -5.530 8.849 -20.512 1.00 87.19 112 VAL A O 1
ATOM 885 N N . LYS A 1 113 ? -4.514 7.326 -19.213 1.00 82.38 113 LYS A N 1
ATOM 886 C CA . LYS A 1 113 ? -4.610 6.200 -20.159 1.00 82.38 113 LYS A CA 1
ATOM 887 C C . LYS A 1 113 ? -4.962 4.876 -19.463 1.00 82.38 113 LYS A C 1
ATOM 889 O O . LYS A 1 113 ? -4.179 3.932 -19.521 1.00 82.38 113 LYS A O 1
ATOM 894 N N . PRO A 1 114 ? -6.152 4.751 -18.853 1.00 77.94 114 PRO A N 1
ATOM 895 C CA . PRO A 1 114 ? -6.522 3.565 -18.071 1.00 77.94 114 PRO A CA 1
ATOM 896 C C . PRO A 1 114 ? -6.627 2.263 -18.886 1.00 77.94 114 PRO A C 1
ATOM 898 O O . PRO A 1 114 ? -6.651 1.188 -18.297 1.00 77.94 114 PRO A O 1
ATOM 901 N N . ASN A 1 115 ? -6.712 2.350 -20.218 1.00 79.75 115 ASN A N 1
ATOM 902 C CA . ASN A 1 115 ? -6.821 1.189 -21.107 1.00 79.75 115 ASN A CA 1
ATOM 903 C C . ASN A 1 115 ? -5.463 0.688 -21.635 1.00 79.75 115 ASN A C 1
ATOM 905 O O . ASN A 1 115 ? -5.408 -0.396 -22.213 1.00 79.75 115 ASN A O 1
ATOM 909 N N . ASP A 1 116 ? -4.386 1.465 -21.470 1.00 79.25 116 ASP A N 1
ATOM 910 C CA . ASP A 1 116 ? -3.034 1.040 -21.852 1.00 79.25 116 ASP A CA 1
ATOM 911 C C . ASP A 1 116 ? -2.464 0.097 -20.781 1.00 79.25 116 ASP A C 1
ATOM 913 O O . ASP A 1 116 ? -2.889 0.174 -19.633 1.00 79.25 116 ASP A O 1
ATOM 917 N N . PRO A 1 117 ? -1.472 -0.761 -21.077 1.00 80.81 117 PRO A N 1
ATOM 918 C CA . PRO A 1 117 ? -0.801 -1.541 -20.040 1.00 80.81 117 PRO A CA 1
ATOM 919 C C . PRO A 1 117 ? -0.259 -0.640 -18.912 1.00 80.81 117 PRO A C 1
ATOM 921 O O . PRO A 1 117 ? 0.320 0.413 -19.208 1.00 80.81 117 PRO A O 1
ATOM 924 N N . PRO A 1 118 ? -0.423 -1.022 -17.632 1.00 83.00 118 PRO A N 1
ATOM 925 C CA . PRO A 1 118 ? 0.053 -0.213 -16.520 1.00 83.00 118 PRO A CA 1
ATOM 926 C C . PRO A 1 118 ? 1.586 -0.103 -16.528 1.00 83.00 118 PRO A C 1
ATOM 928 O O . PRO A 1 118 ? 2.272 -1.049 -16.923 1.00 83.00 118 PRO A O 1
ATOM 931 N N . PRO A 1 119 ? 2.151 1.025 -16.054 1.00 82.81 119 PRO A N 1
ATOM 932 C CA . PRO A 1 119 ? 3.598 1.253 -16.033 1.00 82.81 119 PRO A CA 1
ATOM 933 C C . PRO A 1 119 ? 4.347 0.307 -15.088 1.00 82.81 119 PRO A C 1
ATOM 935 O O . PRO A 1 119 ? 5.553 0.129 -15.236 1.00 82.81 119 PRO A O 1
ATOM 938 N N . HIS A 1 120 ? 3.640 -0.284 -14.124 1.00 84.75 120 HIS A N 1
ATOM 939 C CA . HIS A 1 120 ? 4.170 -1.260 -13.184 1.00 84.75 120 HIS A CA 1
ATOM 940 C C . HIS A 1 120 ? 3.225 -2.465 -13.102 1.00 84.75 120 HIS A C 1
ATOM 942 O O . HIS A 1 120 ? 2.005 -2.273 -13.096 1.00 84.75 120 HIS A O 1
ATOM 948 N N . PRO A 1 121 ? 3.753 -3.698 -13.026 1.00 84.31 121 PRO A N 1
ATOM 949 C CA . PRO A 1 121 ? 2.947 -4.888 -12.790 1.00 84.31 121 PRO A CA 1
ATOM 950 C C . PRO A 1 121 ? 2.305 -4.871 -11.394 1.00 84.31 121 PRO A C 1
ATOM 952 O O . PRO A 1 121 ? 2.834 -4.286 -10.449 1.00 84.31 121 PRO A O 1
ATOM 955 N N . ASP A 1 122 ? 1.207 -5.613 -11.230 1.00 81.69 122 ASP A N 1
ATOM 956 C CA . ASP A 1 122 ? 0.495 -5.753 -9.948 1.00 81.69 122 ASP A CA 1
ATOM 957 C C . ASP A 1 122 ? 1.397 -6.190 -8.783 1.00 81.69 122 ASP A C 1
ATOM 959 O O . ASP A 1 122 ? 1.158 -5.813 -7.636 1.00 81.69 122 ASP A O 1
ATOM 963 N N . ALA A 1 123 ? 2.423 -7.000 -9.067 1.00 82.38 123 ALA A N 1
ATOM 964 C CA . ALA A 1 123 ? 3.377 -7.468 -8.066 1.00 82.38 123 ALA A CA 1
ATOM 965 C C . ALA A 1 123 ? 4.144 -6.303 -7.418 1.00 82.38 123 ALA A C 1
ATOM 967 O O . ALA A 1 123 ? 4.271 -6.262 -6.192 1.00 82.38 123 ALA A O 1
ATOM 968 N N . ASP A 1 124 ? 4.566 -5.323 -8.222 1.00 86.94 124 ASP A N 1
ATOM 969 C CA . ASP A 1 124 ? 5.265 -4.135 -7.733 1.00 86.94 124 ASP A CA 1
ATOM 970 C C . ASP A 1 124 ? 4.343 -3.292 -6.853 1.00 86.94 124 ASP A C 1
ATOM 972 O O . ASP A 1 124 ? 4.733 -2.870 -5.765 1.00 86.94 124 ASP A O 1
ATOM 976 N N . LEU A 1 125 ? 3.085 -3.107 -7.266 1.00 85.75 125 LEU A N 1
ATOM 977 C CA . LEU A 1 125 ? 2.107 -2.363 -6.476 1.00 85.75 125 LEU A CA 1
ATOM 978 C C . LEU A 1 125 ? 1.785 -3.065 -5.149 1.00 85.75 125 LEU A C 1
ATOM 980 O O . LEU A 1 125 ? 1.756 -2.417 -4.102 1.00 85.75 125 LEU A O 1
ATOM 984 N N . ALA A 1 126 ? 1.596 -4.386 -5.152 1.00 81.88 126 ALA A N 1
ATOM 985 C CA . ALA A 1 126 ? 1.391 -5.152 -3.924 1.00 81.88 126 ALA A CA 1
ATOM 986 C C . ALA A 1 126 ? 2.587 -5.011 -2.966 1.00 81.88 126 ALA A C 1
ATOM 988 O O . ALA A 1 126 ? 2.409 -4.873 -1.746 1.00 81.88 126 ALA A O 1
ATOM 989 N N . ARG A 1 127 ? 3.811 -4.988 -3.509 1.00 85.31 127 ARG A N 1
ATOM 990 C CA . ARG A 1 127 ? 5.017 -4.788 -2.708 1.00 85.31 127 ARG A CA 1
ATOM 991 C C . ARG A 1 127 ? 5.127 -3.364 -2.168 1.00 85.31 127 ARG A C 1
ATOM 993 O O . ARG A 1 127 ? 5.464 -3.212 -0.996 1.00 85.31 127 ARG A O 1
ATOM 1000 N N . VAL A 1 128 ? 4.761 -2.353 -2.955 1.00 88.62 128 VAL A N 1
ATOM 1001 C CA . VAL A 1 128 ? 4.685 -0.947 -2.523 1.00 88.62 128 VAL A CA 1
ATOM 1002 C C . VAL A 1 128 ? 3.660 -0.754 -1.410 1.00 88.62 128 VAL A C 1
ATOM 1004 O O . VAL A 1 128 ? 3.992 -0.160 -0.389 1.00 88.62 128 VAL A O 1
ATOM 1007 N N . ILE A 1 129 ? 2.448 -1.304 -1.539 1.00 84.25 129 ILE A N 1
ATOM 1008 C CA . ILE A 1 129 ? 1.423 -1.253 -0.478 1.00 84.25 129 ILE A CA 1
ATOM 1009 C C . ILE A 1 129 ? 1.979 -1.858 0.815 1.00 84.25 129 ILE A C 1
ATOM 1011 O O . ILE A 1 129 ? 1.834 -1.293 1.900 1.00 84.25 129 ILE A O 1
ATOM 1015 N N . THR A 1 130 ? 2.670 -2.989 0.688 1.00 82.62 130 THR A N 1
ATOM 1016 C CA . THR A 1 130 ? 3.316 -3.655 1.817 1.00 82.62 130 THR A CA 1
ATOM 1017 C C . THR A 1 130 ? 4.424 -2.798 2.437 1.00 82.62 130 THR A C 1
ATOM 1019 O O . THR A 1 130 ? 4.514 -2.706 3.658 1.00 82.62 130 THR A O 1
ATOM 1022 N N . ALA A 1 131 ? 5.255 -2.146 1.624 1.00 85.75 131 ALA A N 1
ATOM 1023 C CA . ALA A 1 131 ? 6.300 -1.248 2.105 1.00 85.75 131 ALA A CA 1
ATOM 1024 C C . ALA A 1 131 ? 5.729 0.004 2.786 1.00 85.75 131 ALA A C 1
ATOM 1026 O O . ALA A 1 131 ? 6.274 0.434 3.796 1.00 85.75 131 ALA A O 1
ATOM 1027 N N . CYS A 1 132 ? 4.608 0.549 2.304 1.00 86.62 132 CYS A N 1
ATOM 1028 C CA . CYS A 1 132 ? 3.931 1.686 2.937 1.00 86.62 132 CYS A CA 1
ATOM 1029 C C . CYS A 1 132 ? 3.467 1.354 4.362 1.00 86.62 132 CYS A C 1
ATOM 1031 O O . CYS A 1 132 ? 3.596 2.187 5.255 1.00 86.62 132 CYS A O 1
ATOM 1033 N N . VAL A 1 133 ? 2.983 0.124 4.577 1.00 80.00 133 VAL A N 1
ATOM 1034 C CA . VAL A 1 133 ? 2.677 -0.408 5.915 1.00 80.00 133 VAL A CA 1
ATOM 1035 C C . VAL A 1 133 ? 3.937 -0.464 6.779 1.00 80.00 133 VAL A C 1
ATOM 1037 O O . VAL A 1 133 ? 3.927 0.003 7.914 1.00 80.00 133 VAL A O 1
ATOM 1040 N N . GLU A 1 134 ? 5.037 -1.001 6.249 1.00 80.81 134 GLU A N 1
ATOM 1041 C CA . GLU A 1 134 ? 6.294 -1.106 6.999 1.00 80.81 134 GLU A CA 1
ATOM 1042 C C . GLU A 1 134 ? 6.912 0.262 7.336 1.00 80.81 134 GLU A C 1
ATOM 1044 O O . GLU A 1 134 ? 7.573 0.394 8.370 1.00 80.81 134 GLU A O 1
ATOM 1049 N N . LEU A 1 135 ? 6.697 1.265 6.483 1.00 83.06 135 LEU A N 1
ATOM 1050 C CA . LEU A 1 135 ? 7.121 2.654 6.669 1.00 83.06 135 LEU A CA 1
ATOM 1051 C C . LEU A 1 135 ? 6.192 3.475 7.574 1.00 83.06 135 LEU A C 1
ATOM 1053 O O . LEU A 1 135 ? 6.515 4.624 7.864 1.00 83.06 135 LEU A O 1
ATOM 1057 N N . ASP A 1 136 ? 5.053 2.920 7.995 1.00 80.50 136 ASP A N 1
ATOM 1058 C CA . ASP A 1 136 ? 4.013 3.636 8.744 1.00 80.50 136 ASP A CA 1
ATOM 1059 C C . ASP A 1 136 ? 3.448 4.866 7.989 1.00 80.50 136 ASP A C 1
ATOM 1061 O O . ASP A 1 136 ? 3.099 5.897 8.562 1.00 80.50 136 ASP A O 1
ATOM 1065 N N . LYS A 1 137 ? 3.357 4.782 6.652 1.00 84.25 137 LYS A N 1
ATOM 1066 C CA . LYS A 1 137 ? 2.906 5.878 5.771 1.00 84.25 137 LYS A CA 1
ATOM 1067 C C . LYS A 1 137 ? 1.450 5.683 5.344 1.00 84.25 137 LYS A C 1
ATOM 1069 O O . LYS A 1 137 ? 1.173 5.273 4.213 1.00 84.25 137 LYS A O 1
ATOM 1074 N N . LYS A 1 138 ? 0.515 6.029 6.241 1.00 81.31 138 LYS A N 1
ATOM 1075 C CA . LYS A 1 138 ? -0.948 5.892 6.051 1.00 81.31 138 LYS A CA 1
ATOM 1076 C C . LYS A 1 138 ? -1.442 6.404 4.691 1.00 81.31 138 LYS A C 1
ATOM 1078 O O . LYS A 1 138 ? -2.092 5.665 3.959 1.00 81.31 138 LYS A O 1
ATOM 1083 N N . GLU A 1 139 ? -1.120 7.644 4.327 1.00 85.44 139 GLU A N 1
ATOM 1084 C CA . GLU A 1 139 ? -1.624 8.263 3.086 1.00 85.44 139 GLU A CA 1
ATOM 1085 C C . GLU A 1 139 ? -1.153 7.529 1.821 1.00 85.44 139 GLU A C 1
ATOM 1087 O O . GLU A 1 139 ? -1.916 7.328 0.871 1.00 85.44 139 GLU A O 1
ATOM 1092 N N . MET A 1 140 ? 0.097 7.063 1.816 1.00 87.00 140 MET A N 1
ATOM 1093 C CA . MET A 1 140 ? 0.654 6.302 0.696 1.00 87.00 140 MET A CA 1
ATOM 1094 C C . MET A 1 140 ? 0.035 4.910 0.609 1.00 87.00 140 MET A C 1
ATOM 1096 O O . MET A 1 140 ? -0.306 4.458 -0.484 1.00 87.00 140 MET A O 1
ATOM 1100 N N . PHE A 1 141 ? -0.184 4.264 1.756 1.00 84.81 141 PHE A N 1
ATOM 1101 C CA . PHE A 1 141 ? -0.911 3.002 1.821 1.00 84.81 141 PHE A CA 1
ATOM 1102 C C . PHE A 1 141 ? -2.320 3.139 1.228 1.00 84.81 141 PHE A C 1
ATOM 1104 O O . PHE A 1 141 ? -2.687 2.367 0.342 1.00 84.81 141 PHE A O 1
ATOM 1111 N N . LEU A 1 142 ? -3.086 4.149 1.657 1.00 81.94 142 LEU A N 1
ATOM 1112 C CA . LEU A 1 142 ? -4.439 4.401 1.152 1.00 81.94 142 LEU A CA 1
ATOM 1113 C C . LEU A 1 142 ? -4.441 4.698 -0.353 1.00 81.94 142 LEU A C 1
ATOM 1115 O O . LEU A 1 142 ? -5.315 4.223 -1.080 1.00 81.94 142 LEU A O 1
ATOM 1119 N N . THR A 1 143 ? -3.448 5.446 -0.832 1.00 86.38 143 THR A N 1
ATOM 1120 C CA . THR A 1 143 ? -3.273 5.737 -2.261 1.00 86.38 143 THR A CA 1
ATOM 1121 C C . THR A 1 143 ? -3.011 4.460 -3.059 1.00 86.38 143 THR A C 1
ATOM 1123 O O . THR A 1 143 ? -3.710 4.196 -4.035 1.00 86.38 143 THR A O 1
ATOM 1126 N N . GLY A 1 144 ? -2.058 3.630 -2.625 1.00 83.50 144 GLY A N 1
ATOM 1127 C CA . GLY A 1 144 ? -1.755 2.354 -3.278 1.00 83.50 144 GLY A CA 1
ATOM 1128 C C . GLY A 1 144 ? -2.930 1.391 -3.267 1.00 83.50 144 GLY A C 1
ATOM 1129 O O . GLY A 1 144 ? -3.239 0.774 -4.286 1.00 83.50 144 GLY A O 1
ATOM 1130 N N . PHE A 1 145 ? -3.649 1.335 -2.150 1.00 78.00 145 PHE A N 1
ATOM 1131 C CA . PHE A 1 145 ? -4.847 0.523 -2.019 1.00 78.00 145 PHE A CA 1
ATOM 1132 C C . PHE A 1 145 ? -5.924 0.896 -3.050 1.00 78.00 145 PHE A C 1
ATOM 1134 O O . PHE A 1 145 ? -6.428 0.024 -3.754 1.00 78.00 145 PHE A O 1
ATOM 1141 N N . LYS A 1 146 ? -6.226 2.192 -3.213 1.00 81.06 146 LYS A N 1
ATOM 1142 C CA . LYS A 1 146 ? -7.194 2.682 -4.217 1.00 81.06 146 LYS A CA 1
ATOM 1143 C C . LYS A 1 146 ? -6.797 2.343 -5.659 1.00 81.06 146 LYS A C 1
ATOM 1145 O O . LYS A 1 146 ? -7.639 2.334 -6.565 1.00 81.06 146 LYS A O 1
ATOM 1150 N N . LEU A 1 147 ? -5.511 2.101 -5.910 1.00 80.94 147 LEU A N 1
ATOM 1151 C CA . LEU A 1 147 ? -5.015 1.735 -7.232 1.00 80.94 147 LEU A CA 1
ATOM 1152 C C . LEU A 1 147 ? -5.228 0.247 -7.538 1.00 80.94 147 LEU A C 1
ATOM 1154 O O . LEU A 1 147 ? -5.538 -0.053 -8.689 1.00 80.94 147 LEU A O 1
ATOM 1158 N N . CYS A 1 148 ? -5.158 -0.652 -6.547 1.00 73.88 148 CYS A N 1
ATOM 1159 C CA . CYS A 1 148 ? -5.396 -2.090 -6.738 1.00 73.88 148 CYS A CA 1
ATOM 1160 C C . CYS A 1 148 ? -5.999 -2.775 -5.492 1.00 73.88 148 CYS A C 1
ATOM 1162 O O . CYS A 1 148 ? -5.295 -3.461 -4.741 1.00 73.88 148 CYS A O 1
ATOM 1164 N N . PRO A 1 149 ? -7.320 -2.636 -5.279 1.00 66.06 149 PRO A N 1
ATOM 1165 C CA . PRO A 1 149 ? -7.997 -3.216 -4.118 1.00 66.06 149 PRO A CA 1
ATOM 1166 C C . PRO A 1 149 ? -8.035 -4.757 -4.136 1.00 66.06 149 PRO A C 1
ATOM 1168 O O . PRO A 1 149 ? -8.091 -5.387 -3.080 1.00 66.06 149 PRO A O 1
ATOM 1171 N N . ALA A 1 150 ? -7.926 -5.387 -5.311 1.00 65.12 150 ALA A N 1
ATOM 1172 C CA . ALA A 1 150 ? -8.029 -6.839 -5.489 1.00 65.12 150 ALA A CA 1
ATOM 1173 C C . ALA A 1 150 ? -6.921 -7.672 -4.811 1.00 65.12 150 ALA A C 1
ATOM 1175 O O . ALA A 1 150 ? -7.095 -8.869 -4.587 1.00 65.12 150 ALA A O 1
ATOM 1176 N N . LYS A 1 151 ? -5.760 -7.080 -4.493 1.00 62.59 151 LYS A N 1
ATOM 1177 C CA . LYS A 1 151 ? -4.567 -7.814 -4.001 1.00 62.59 151 LYS A CA 1
ATOM 1178 C C . LYS A 1 151 ? -4.389 -7.794 -2.480 1.00 62.59 151 LYS A C 1
ATOM 1180 O O . LYS A 1 151 ? -3.421 -8.335 -1.945 1.00 62.59 151 LYS A O 1
ATOM 1185 N N . VAL A 1 152 ? -5.346 -7.203 -1.779 1.00 56.94 152 VAL A N 1
ATOM 1186 C CA . VAL A 1 152 ? -5.346 -7.007 -0.324 1.00 56.94 152 VAL A CA 1
ATOM 1187 C C . VAL A 1 152 ? -5.542 -8.262 0.522 1.00 56.94 152 VAL A C 1
ATOM 1189 O O . VAL A 1 152 ? -4.981 -8.305 1.619 1.00 56.94 152 VAL A O 1
ATOM 1192 N N . PRO A 1 153 ? -6.236 -9.323 0.065 1.00 56.88 153 PRO A N 1
ATOM 1193 C CA . PRO A 1 153 ? -6.386 -10.516 0.889 1.00 56.88 153 PRO A CA 1
ATOM 1194 C C . PRO A 1 153 ? -5.059 -11.139 1.337 1.00 56.88 153 PRO A C 1
ATOM 1196 O O . PRO A 1 153 ? -4.915 -11.559 2.482 1.00 56.88 153 PRO A O 1
ATOM 1199 N N . SER A 1 154 ? -4.049 -11.108 0.469 1.00 57.50 154 SER A N 1
ATOM 1200 C CA . SER A 1 154 ? -2.698 -11.610 0.742 1.00 57.50 154 SER A CA 1
ATOM 1201 C C . SER A 1 154 ? -1.895 -10.766 1.743 1.00 57.50 154 SER A C 1
ATOM 1203 O O . SER A 1 154 ? -0.923 -11.265 2.307 1.00 57.50 154 SER A O 1
ATOM 1205 N N . SER A 1 155 ? -2.276 -9.507 1.988 1.00 61.34 155 SER A N 1
ATOM 1206 C CA . SER A 1 155 ? -1.553 -8.583 2.874 1.00 61.34 155 SER A CA 1
ATOM 1207 C C . SER A 1 155 ? -2.260 -8.311 4.209 1.00 61.34 155 SER A C 1
ATOM 1209 O O . SER A 1 155 ? -1.684 -7.622 5.053 1.00 61.34 155 SER A O 1
ATOM 1211 N N . MET A 1 156 ? -3.442 -8.901 4.456 1.00 66.62 156 MET A N 1
ATOM 1212 C CA . MET A 1 156 ? -4.256 -8.680 5.668 1.00 66.62 156 MET A CA 1
ATOM 1213 C C . MET A 1 156 ? -3.466 -8.820 6.981 1.00 66.62 156 MET A C 1
ATOM 1215 O O . MET A 1 156 ? -3.609 -7.988 7.871 1.00 66.62 156 MET A O 1
ATOM 1219 N N . PHE A 1 157 ? -2.572 -9.812 7.093 1.00 62.22 157 PHE A N 1
ATOM 1220 C CA . PHE A 1 157 ? -1.743 -10.004 8.295 1.00 62.22 157 PHE A CA 1
ATOM 1221 C C . PHE A 1 157 ? -0.850 -8.792 8.603 1.00 62.22 157 PHE A C 1
ATOM 1223 O O . PHE A 1 157 ? -0.699 -8.392 9.756 1.00 62.22 157 PHE A O 1
ATOM 1230 N N . ARG A 1 158 ? -0.269 -8.181 7.567 1.00 67.25 158 ARG A N 1
ATOM 1231 C CA . ARG A 1 158 ? 0.598 -7.006 7.719 1.00 67.25 158 ARG A CA 1
ATOM 1232 C C . ARG A 1 158 ? -0.222 -5.754 8.015 1.00 67.25 158 ARG A C 1
ATOM 1234 O O . ARG A 1 158 ? 0.195 -4.926 8.816 1.00 67.25 158 ARG A O 1
ATOM 1241 N N . VAL A 1 159 ? -1.417 -5.655 7.435 1.00 73.69 159 VAL A N 1
ATOM 1242 C CA . VAL A 1 159 ? -2.359 -4.573 7.740 1.00 73.69 159 VAL A CA 1
ATOM 1243 C C . VAL A 1 159 ? -2.804 -4.624 9.206 1.00 73.69 159 VAL A C 1
ATOM 1245 O O . VAL A 1 159 ? -2.809 -3.583 9.855 1.00 73.69 159 VAL A O 1
ATOM 1248 N N . SER A 1 160 ? -3.079 -5.807 9.770 1.00 77.56 160 SER A N 1
ATOM 1249 C CA . SER A 1 160 ? -3.376 -5.954 11.207 1.00 77.56 160 SER A CA 1
ATOM 1250 C C . SER A 1 160 ? -2.243 -5.420 12.098 1.00 77.56 160 SER A C 1
ATOM 1252 O O . SER A 1 160 ? -2.501 -4.759 13.105 1.00 77.56 160 SER A O 1
ATOM 1254 N N . GLN A 1 161 ? -0.976 -5.662 11.730 1.00 74.44 161 GLN A N 1
ATOM 1255 C CA . GLN A 1 161 ? 0.174 -5.118 12.467 1.00 74.44 161 GLN A CA 1
ATOM 1256 C C . GLN A 1 161 ? 0.223 -3.586 12.400 1.00 74.44 161 GLN A C 1
ATOM 1258 O O . GLN A 1 161 ? 0.441 -2.943 13.424 1.00 74.44 161 GLN A O 1
ATOM 1263 N N . HIS A 1 162 ? -0.029 -3.004 11.225 1.00 73.00 162 HIS A N 1
ATOM 1264 C CA . HIS A 1 162 ? -0.083 -1.550 11.051 1.00 73.00 162 HIS A CA 1
ATOM 1265 C C . HIS A 1 162 ?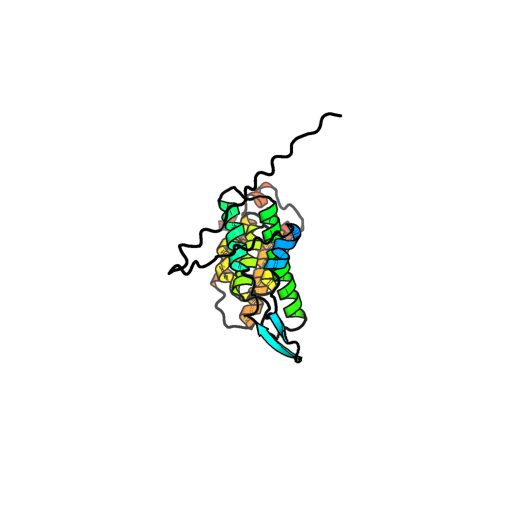 -1.202 -0.919 11.878 1.00 73.00 162 HIS A C 1
ATOM 1267 O O . HIS A 1 162 ? -0.960 0.014 12.634 1.00 73.00 162 HIS A O 1
ATOM 1273 N N . LEU A 1 163 ? -2.414 -1.480 11.804 1.00 79.94 163 LEU A N 1
ATOM 1274 C CA . LEU A 1 163 ? -3.554 -1.028 12.600 1.00 79.94 163 LEU A CA 1
ATOM 1275 C C . LEU A 1 163 ? -3.237 -1.053 14.098 1.00 79.94 163 LEU A C 1
ATOM 1277 O O . LEU A 1 163 ? -3.561 -0.104 14.807 1.00 79.94 163 LEU A O 1
ATOM 1281 N N . SER A 1 164 ? -2.550 -2.098 14.563 1.00 77.50 164 SER A N 1
ATOM 1282 C CA . SER A 1 164 ? -2.146 -2.230 15.966 1.00 77.50 164 SER A CA 1
ATOM 1283 C C . SER A 1 164 ? -1.128 -1.166 16.400 1.00 77.50 164 SER A C 1
ATOM 1285 O O . SER A 1 164 ? -1.144 -0.762 17.558 1.00 77.50 164 SER A O 1
ATOM 1287 N N . ALA A 1 165 ? -0.268 -0.692 15.493 1.00 75.00 165 ALA A N 1
ATOM 1288 C CA . ALA A 1 165 ? 0.734 0.340 15.780 1.00 75.00 165 ALA A CA 1
ATOM 1289 C C . ALA A 1 165 ? 0.153 1.766 15.830 1.00 75.00 165 ALA A C 1
ATOM 1291 O O . ALA A 1 165 ? 0.745 2.655 16.440 1.00 75.00 165 ALA A O 1
ATOM 1292 N N . LEU A 1 166 ? -1.008 2.001 15.210 1.00 74.25 166 LEU A N 1
ATOM 1293 C CA . LEU A 1 166 ? -1.662 3.309 1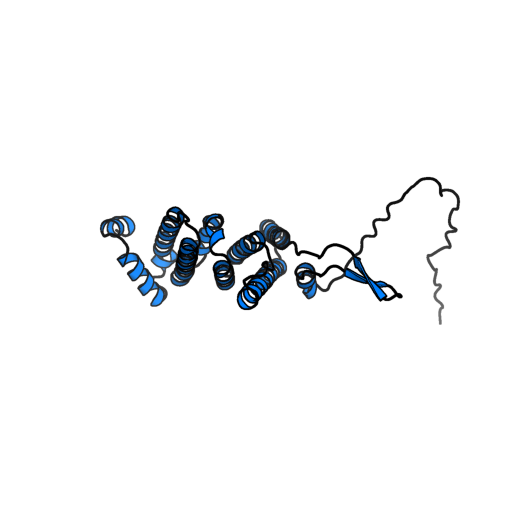5.227 1.00 74.25 166 LEU A CA 1
ATOM 1294 C C . LEU A 1 166 ? -2.291 3.576 16.592 1.00 74.25 166 LEU A C 1
ATOM 1296 O O . LEU A 1 166 ? -3.093 2.778 17.056 1.00 74.25 166 LEU A O 1
ATOM 1300 N N . ASN A 1 167 ? -2.015 4.724 17.207 1.00 74.44 167 ASN A N 1
ATOM 1301 C CA . ASN A 1 167 ? -2.561 5.049 18.534 1.00 74.44 167 ASN A CA 1
ATOM 1302 C C . ASN A 1 167 ? -3.994 5.610 18.495 1.00 74.44 167 ASN A C 1
ATOM 1304 O O . ASN A 1 167 ? -4.700 5.580 19.497 1.00 74.44 167 ASN A O 1
ATOM 1308 N N . GLN A 1 168 ? -4.430 6.141 17.349 1.00 77.00 168 GLN A N 1
ATOM 1309 C CA . GLN A 1 168 ? -5.736 6.790 17.204 1.00 77.00 168 GLN A CA 1
ATOM 1310 C C . GLN A 1 168 ? -6.779 5.843 16.612 1.00 77.00 168 GLN A C 1
ATOM 1312 O O . GLN A 1 168 ? -6.559 5.247 15.553 1.00 77.00 168 GLN A O 1
ATOM 1317 N N . LEU A 1 169 ? -7.950 5.778 17.251 1.00 81.19 169 LEU A N 1
ATOM 1318 C CA . LEU A 1 169 ? -9.076 4.956 16.807 1.00 81.19 169 LEU A CA 1
ATOM 1319 C C . LEU A 1 169 ? -9.566 5.370 15.412 1.00 81.19 169 LEU A C 1
ATOM 1321 O O . LEU A 1 169 ? -9.712 4.522 14.534 1.00 81.19 169 LEU A O 1
ATOM 1325 N N . SER A 1 170 ? -9.755 6.668 15.185 1.00 82.19 170 SER A N 1
ATOM 1326 C CA . SER A 1 170 ? -10.096 7.247 13.878 1.00 82.19 170 SER A CA 1
ATOM 1327 C C . SER A 1 170 ? -9.150 6.811 12.766 1.00 82.19 170 SER A C 1
ATOM 1329 O O . SER A 1 170 ? -9.608 6.314 11.742 1.00 82.19 170 SER A O 1
ATOM 1331 N N . SER A 1 171 ? -7.837 6.878 12.989 1.00 80.44 171 SER A N 1
ATOM 1332 C CA . SER A 1 171 ? -6.861 6.442 11.984 1.00 80.44 171 SER A CA 1
ATOM 1333 C C . SER A 1 171 ? -6.973 4.955 11.639 1.00 80.44 171 SER A C 1
ATOM 1335 O O . SER A 1 171 ? -6.826 4.594 10.470 1.00 80.44 171 SER A O 1
ATOM 1337 N N . ARG A 1 172 ? -7.278 4.097 12.623 1.00 83.12 172 ARG A N 1
ATOM 1338 C CA . ARG A 1 172 ? -7.539 2.667 12.385 1.00 83.12 172 ARG A CA 1
ATOM 1339 C C . ARG A 1 172 ? -8.814 2.463 11.564 1.00 83.12 172 ARG A C 1
ATOM 1341 O O . ARG A 1 172 ? -8.807 1.705 10.596 1.00 83.12 172 ARG A O 1
ATOM 1348 N N . PHE A 1 173 ? -9.893 3.162 11.914 1.00 84.75 173 PHE A N 1
ATOM 1349 C CA . PHE A 1 173 ? -11.171 3.069 11.204 1.00 84.75 173 PHE A CA 1
ATOM 1350 C C . PHE A 1 173 ? -11.115 3.636 9.784 1.00 84.75 173 PHE A C 1
ATOM 1352 O O . PHE A 1 173 ? -11.745 3.059 8.904 1.00 84.75 173 PHE A O 1
ATOM 1359 N N . ASP A 1 174 ? -10.342 4.692 9.523 1.00 83.38 174 ASP A N 1
ATOM 1360 C CA . ASP A 1 174 ? -10.133 5.210 8.163 1.00 83.38 174 ASP A CA 1
ATOM 1361 C C . ASP A 1 174 ? -9.560 4.129 7.243 1.00 83.38 174 ASP A C 1
ATOM 1363 O O . ASP A 1 174 ? -10.040 3.931 6.127 1.00 83.38 174 ASP A O 1
ATOM 1367 N N . ILE A 1 175 ? -8.561 3.387 7.732 1.00 81.50 175 ILE A N 1
ATOM 1368 C CA . ILE A 1 175 ? -7.960 2.273 6.996 1.00 81.50 175 ILE A CA 1
ATOM 1369 C C . ILE A 1 175 ? -8.979 1.151 6.808 1.00 81.50 175 ILE A C 1
ATOM 1371 O O . ILE A 1 175 ? -9.190 0.714 5.681 1.00 81.50 175 ILE A O 1
ATOM 1375 N N . ILE A 1 176 ? -9.646 0.704 7.877 1.00 85.12 176 ILE A N 1
ATOM 1376 C CA . ILE A 1 176 ? -10.642 -0.377 7.795 1.00 85.12 176 ILE A CA 1
ATOM 1377 C C . ILE A 1 176 ? -11.760 -0.021 6.803 1.00 85.12 176 ILE A C 1
ATOM 1379 O O . ILE A 1 176 ? -12.152 -0.862 5.995 1.00 85.12 176 ILE A O 1
ATOM 1383 N N . ASN A 1 177 ? -12.257 1.217 6.828 1.00 86.12 177 ASN A N 1
ATOM 1384 C CA . ASN A 1 177 ? -13.328 1.672 5.944 1.00 86.12 177 ASN A CA 1
ATOM 1385 C C . ASN A 1 177 ? -12.861 1.785 4.494 1.00 86.12 177 ASN A C 1
ATOM 1387 O O . ASN A 1 177 ? -13.544 1.269 3.614 1.00 86.12 177 ASN A O 1
ATOM 1391 N N . ALA A 1 178 ? -11.680 2.358 4.245 1.00 79.88 178 ALA A N 1
ATOM 1392 C CA . ALA A 1 178 ? -11.112 2.399 2.901 1.00 79.88 178 ALA A CA 1
ATOM 1393 C C . ALA A 1 178 ? -10.958 0.984 2.327 1.00 79.88 178 ALA A C 1
ATOM 1395 O O . ALA A 1 178 ? -11.344 0.735 1.187 1.00 79.88 178 ALA A O 1
ATOM 1396 N N . LEU A 1 179 ? -10.477 0.034 3.139 1.00 81.44 179 LEU A N 1
ATOM 1397 C CA . LEU A 1 179 ? -10.375 -1.370 2.749 1.00 81.44 179 LEU A CA 1
ATOM 1398 C C . LEU A 1 179 ? -11.745 -1.968 2.401 1.00 81.44 179 LEU A C 1
ATOM 1400 O O . LEU A 1 179 ? -11.879 -2.644 1.380 1.00 81.44 179 LEU A O 1
ATOM 1404 N N . LYS A 1 180 ? -12.765 -1.713 3.232 1.00 84.25 180 LYS A N 1
ATOM 1405 C CA . LYS A 1 180 ? -14.143 -2.164 2.987 1.00 84.25 180 LYS A CA 1
ATOM 1406 C C . LYS A 1 180 ? -14.697 -1.628 1.672 1.00 84.25 180 LYS A C 1
ATOM 1408 O O . LYS A 1 180 ? -15.244 -2.408 0.896 1.00 84.25 180 LYS A O 1
ATOM 1413 N N . GLU A 1 181 ? -14.531 -0.333 1.419 1.00 82.50 181 GLU A N 1
ATOM 1414 C CA . GLU A 1 181 ? -14.981 0.322 0.189 1.00 82.50 181 GLU A CA 1
ATOM 1415 C C . GLU A 1 181 ? -14.305 -0.287 -1.043 1.00 82.50 181 GLU A C 1
ATOM 1417 O O . GLU A 1 181 ? -14.992 -0.718 -1.966 1.00 82.50 181 GLU A O 1
ATOM 1422 N N . GLY A 1 182 ? -12.976 -0.429 -1.033 1.00 74.19 182 GLY A N 1
ATOM 1423 C CA . GLY A 1 182 ? -12.262 -0.981 -2.186 1.00 74.19 182 GLY A CA 1
ATOM 1424 C C . GLY A 1 182 ? -12.590 -2.449 -2.464 1.00 74.19 182 GLY A C 1
ATOM 1425 O O . GLY A 1 182 ? -12.721 -2.835 -3.623 1.00 74.19 182 GLY A O 1
ATOM 1426 N N . VAL A 1 183 ? -12.779 -3.278 -1.431 1.00 78.06 183 VAL A N 1
ATOM 1427 C CA . VAL A 1 183 ? -13.211 -4.673 -1.639 1.00 78.06 183 VAL A CA 1
ATOM 1428 C C . VAL A 1 183 ? -14.653 -4.738 -2.146 1.00 78.06 183 VAL A C 1
ATOM 1430 O O . VAL A 1 183 ? -14.963 -5.591 -2.977 1.00 78.06 183 VAL A O 1
ATOM 1433 N N . ALA A 1 184 ? -15.534 -3.839 -1.697 1.00 81.62 184 ALA A N 1
ATOM 1434 C CA . ALA A 1 184 ? -16.895 -3.751 -2.218 1.00 81.62 184 ALA A CA 1
ATOM 1435 C C . ALA A 1 184 ? -16.906 -3.353 -3.705 1.00 81.62 184 ALA A C 1
ATOM 1437 O O . ALA A 1 184 ? -17.614 -3.981 -4.491 1.00 81.62 184 ALA A O 1
ATOM 1438 N N . GLU A 1 185 ? -16.080 -2.386 -4.114 1.00 79.12 185 GLU A N 1
ATOM 1439 C CA . GLU A 1 185 ? -15.895 -2.034 -5.529 1.00 79.12 185 GLU A CA 1
ATOM 1440 C C . GLU A 1 185 ? -15.371 -3.218 -6.351 1.00 79.12 185 GLU A C 1
ATOM 1442 O O . GLU A 1 185 ? -15.878 -3.498 -7.437 1.00 79.12 185 GLU A O 1
ATOM 1447 N N . GLU A 1 186 ? -14.385 -3.951 -5.832 1.00 72.12 186 GLU A N 1
ATOM 1448 C CA . GLU A 1 186 ? -13.811 -5.094 -6.543 1.00 72.12 186 GLU A CA 1
ATOM 1449 C C . GLU A 1 186 ? -14.812 -6.248 -6.682 1.00 72.12 186 GLU A C 1
ATOM 1451 O O . GLU A 1 186 ? -14.913 -6.859 -7.745 1.00 72.12 186 GLU A O 1
ATOM 1456 N N . SER A 1 187 ? -15.625 -6.500 -5.651 1.00 77.50 187 SER A N 1
ATOM 1457 C CA . SER A 1 187 ? -16.665 -7.537 -5.698 1.00 77.50 187 SER A CA 1
ATOM 1458 C C . SER A 1 187 ? -17.757 -7.273 -6.742 1.00 77.50 187 SER A C 1
ATOM 1460 O O . SER A 1 187 ? -18.449 -8.200 -7.154 1.00 77.50 187 SER A O 1
ATOM 1462 N N . GLN A 1 188 ? -17.912 -6.023 -7.197 1.00 78.56 188 GLN A N 1
ATOM 1463 C CA . GLN A 1 188 ? -18.799 -5.692 -8.316 1.00 78.56 188 GLN A CA 1
ATOM 1464 C C . GLN A 1 188 ? -18.171 -6.041 -9.672 1.00 78.56 188 GLN A C 1
ATOM 1466 O O . GLN A 1 188 ? -18.893 -6.283 -10.637 1.00 78.56 188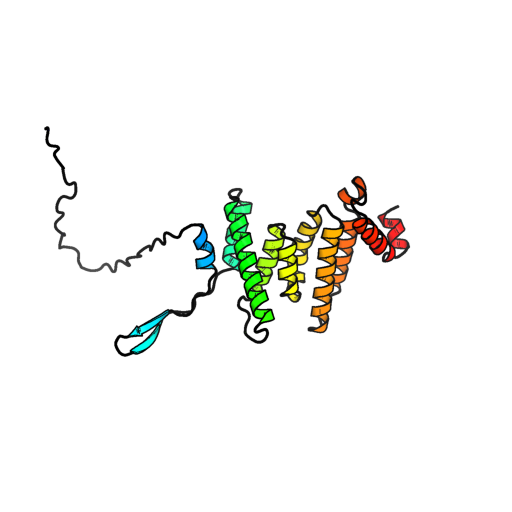 GLN A O 1
ATOM 1471 N N . ARG A 1 189 ? -16.835 -6.048 -9.761 1.00 74.75 189 ARG A N 1
ATOM 1472 C CA . ARG A 1 189 ? -16.081 -6.329 -10.994 1.00 74.75 189 ARG A CA 1
ATOM 1473 C C . ARG A 1 189 ? -15.795 -7.810 -11.187 1.00 74.75 189 ARG A C 1
ATOM 1475 O O . ARG A 1 189 ? -15.697 -8.267 -12.322 1.00 74.75 189 ARG A O 1
ATOM 1482 N N . SER A 1 190 ? -15.663 -8.550 -10.093 1.00 70.56 190 SER A N 1
ATOM 1483 C CA . SER A 1 190 ? -15.390 -9.981 -10.104 1.00 70.56 190 SER A CA 1
ATOM 1484 C C . SER A 1 190 ? -16.213 -10.681 -9.023 1.00 70.56 190 SER A C 1
ATOM 1486 O O . SER A 1 190 ? -16.227 -10.207 -7.885 1.00 70.56 190 SER A O 1
ATOM 1488 N N . PRO A 1 191 ? -16.880 -11.812 -9.329 1.00 68.69 191 PRO A N 1
ATOM 1489 C CA . PRO A 1 191 ? -17.524 -12.632 -8.313 1.00 68.69 191 PRO A CA 1
ATOM 1490 C C . PRO A 1 191 ? -16.444 -13.239 -7.406 1.00 68.69 191 PRO A C 1
ATOM 1492 O O . PRO A 1 191 ? -15.855 -14.277 -7.703 1.00 68.69 191 PRO A O 1
ATOM 1495 N N . TYR A 1 192 ? -16.163 -12.550 -6.305 1.00 71.19 192 TYR A N 1
ATOM 1496 C CA . TYR A 1 192 ? -15.174 -12.924 -5.302 1.00 71.19 192 TYR A CA 1
ATOM 1497 C C . TYR A 1 192 ? -15.865 -13.152 -3.954 1.00 71.19 192 TYR A C 1
ATOM 1499 O O . TYR A 1 192 ? -16.637 -12.307 -3.496 1.00 71.19 192 TYR A O 1
ATOM 1507 N N . ASP A 1 193 ? -15.577 -14.286 -3.308 1.00 77.06 193 ASP A N 1
ATOM 1508 C CA . ASP A 1 193 ? -16.042 -14.565 -1.948 1.00 77.06 193 ASP A CA 1
ATOM 1509 C C . ASP A 1 193 ? -15.283 -13.683 -0.947 1.00 77.06 193 ASP A C 1
ATOM 1511 O O . ASP A 1 193 ? -14.116 -13.912 -0.621 1.00 77.06 193 ASP A O 1
ATOM 1515 N N . ASN A 1 194 ? -15.965 -12.651 -0.457 1.00 79.75 194 ASN A N 1
ATOM 1516 C CA . ASN A 1 194 ? -15.416 -11.696 0.495 1.00 79.75 194 ASN A CA 1
ATOM 1517 C C . ASN A 1 194 ? -15.701 -12.057 1.962 1.00 79.75 194 ASN A C 1
ATOM 1519 O O . ASN A 1 194 ? -15.378 -11.254 2.837 1.00 79.75 194 ASN A O 1
ATOM 1523 N N . SER A 1 195 ? -16.250 -13.239 2.263 1.00 82.50 195 SER A N 1
ATOM 1524 C CA . SER A 1 195 ? -16.624 -13.639 3.629 1.00 82.50 195 SER A CA 1
ATOM 1525 C C . SER A 1 195 ? -15.449 -13.589 4.616 1.00 82.50 195 SER A C 1
ATOM 1527 O O . SER A 1 195 ? -15.576 -13.048 5.718 1.00 82.50 195 SER A O 1
ATOM 1529 N N . LEU A 1 196 ? -14.270 -14.071 4.205 1.00 77.62 196 LEU A N 1
ATOM 1530 C CA . LEU A 1 196 ? -13.042 -14.009 5.006 1.00 77.62 196 LEU A CA 1
ATOM 1531 C C . LEU A 1 196 ? -12.594 -12.569 5.271 1.00 77.62 196 LEU A C 1
ATOM 1533 O O . LEU A 1 196 ? -12.179 -12.249 6.383 1.00 77.62 196 LEU A O 1
ATOM 1537 N N . PHE A 1 197 ? -12.711 -11.694 4.271 1.00 81.75 197 PHE A N 1
ATOM 1538 C CA . PHE A 1 197 ? -12.371 -10.282 4.416 1.00 81.75 197 PHE A CA 1
ATOM 1539 C C . PHE A 1 197 ? -13.363 -9.561 5.334 1.00 81.75 197 PHE A C 1
ATOM 1541 O O . PHE A 1 197 ? -12.945 -8.826 6.222 1.00 81.75 197 PHE A O 1
ATOM 1548 N N . GLN A 1 198 ? -14.665 -9.813 5.184 1.00 83.81 198 GLN A N 1
ATOM 1549 C CA . GLN A 1 198 ? -15.688 -9.255 6.067 1.00 83.81 198 GLN A CA 1
ATOM 1550 C C . GLN A 1 198 ? -15.432 -9.654 7.521 1.00 83.81 198 GLN A C 1
ATOM 1552 O O . GLN A 1 198 ? -15.386 -8.783 8.391 1.00 83.81 198 GLN A O 1
ATOM 1557 N N . LYS A 1 199 ? -15.168 -10.943 7.771 1.00 85.31 199 LYS A N 1
ATOM 1558 C CA . LYS A 1 199 ? -14.811 -11.439 9.102 1.00 85.31 199 LYS A CA 1
ATOM 1559 C C . LYS A 1 199 ? -13.555 -10.756 9.643 1.00 85.31 199 LYS A C 1
ATOM 1561 O O . LYS A 1 199 ? -13.589 -10.231 10.749 1.00 85.31 199 LYS A O 1
ATOM 1566 N N . TRP A 1 200 ? -12.485 -10.691 8.850 1.00 87.19 200 TRP A N 1
ATOM 1567 C CA . TRP A 1 200 ? -11.249 -10.017 9.249 1.00 87.19 200 TRP A CA 1
ATOM 1568 C C . TRP A 1 200 ? -11.479 -8.534 9.579 1.00 87.19 200 TRP A C 1
ATOM 1570 O O . TRP A 1 200 ? -11.034 -8.070 10.622 1.00 87.19 200 TRP A O 1
ATOM 1580 N N . THR A 1 201 ? -12.230 -7.792 8.756 1.00 86.19 201 THR A N 1
ATOM 1581 C CA . THR A 1 201 ? -12.514 -6.374 9.040 1.00 86.19 201 THR A CA 1
ATOM 1582 C C . THR A 1 201 ? -13.334 -6.176 10.310 1.00 86.19 201 THR A C 1
ATOM 1584 O O . THR A 1 201 ? -13.155 -5.166 10.989 1.00 86.19 201 THR A O 1
ATOM 1587 N N . GLN A 1 202 ? -14.227 -7.114 10.637 1.00 85.94 202 GLN A N 1
ATOM 1588 C CA . GLN A 1 202 ? -14.970 -7.084 11.891 1.00 85.94 202 GLN A CA 1
ATOM 1589 C C . GLN A 1 202 ? -14.042 -7.358 13.078 1.00 85.94 202 GLN A C 1
ATOM 1591 O O . GLN A 1 202 ? -14.063 -6.599 14.045 1.00 85.94 202 GLN A O 1
ATOM 1596 N N . ASP A 1 203 ? -13.194 -8.384 12.977 1.00 86.06 203 ASP A N 1
ATOM 1597 C CA . ASP A 1 203 ? -12.224 -8.736 14.017 1.00 86.06 203 ASP A CA 1
ATOM 1598 C C . ASP A 1 203 ? -11.238 -7.581 14.278 1.00 86.06 203 ASP A C 1
ATOM 1600 O O . ASP A 1 203 ? -10.923 -7.282 15.428 1.00 86.06 203 ASP A O 1
ATOM 1604 N N . GLU A 1 204 ? -10.766 -6.893 13.235 1.00 86.25 204 GLU A N 1
ATOM 1605 C CA . GLU A 1 204 ? -9.883 -5.729 13.383 1.00 86.25 204 GLU A CA 1
ATOM 1606 C C . GLU A 1 204 ? -10.599 -4.499 13.945 1.00 86.25 204 GLU A C 1
ATOM 1608 O O . GLU A 1 204 ? -10.021 -3.787 14.764 1.00 86.25 204 GLU A O 1
ATOM 1613 N N . ALA A 1 205 ? -11.859 -4.255 13.572 1.00 85.69 205 ALA A N 1
ATOM 1614 C CA . ALA A 1 205 ? -12.650 -3.181 14.171 1.00 85.69 205 ALA A CA 1
ATOM 1615 C C . ALA A 1 205 ? -12.884 -3.432 15.671 1.00 85.69 205 ALA A C 1
ATOM 1617 O O . ALA A 1 205 ? -12.721 -2.524 16.486 1.00 85.69 205 ALA A O 1
ATOM 1618 N N . ASP A 1 206 ? -13.173 -4.680 16.049 1.00 84.56 206 ASP A N 1
ATOM 1619 C CA . ASP A 1 206 ? -13.316 -5.082 17.447 1.00 84.56 206 ASP A CA 1
ATOM 1620 C C . ASP A 1 206 ? -12.003 -4.898 18.225 1.00 84.56 206 ASP A C 1
ATOM 1622 O O . ASP A 1 206 ? -12.001 -4.280 19.290 1.00 84.56 206 ASP A O 1
ATOM 1626 N N . LYS A 1 207 ? -10.867 -5.358 17.679 1.00 84.94 207 LYS A N 1
ATOM 1627 C CA . LYS A 1 207 ? -9.541 -5.132 18.284 1.00 84.94 207 LYS A CA 1
ATOM 1628 C C . LYS A 1 207 ? -9.214 -3.649 18.419 1.00 84.94 207 LYS A C 1
ATOM 1630 O O . LYS A 1 207 ? -8.650 -3.245 19.431 1.00 84.94 207 LYS A O 1
ATOM 1635 N N . ALA A 1 208 ? -9.554 -2.841 17.413 1.00 82.81 208 ALA A N 1
ATOM 1636 C CA . ALA A 1 208 ? -9.273 -1.414 17.421 1.00 82.81 208 ALA A CA 1
ATOM 1637 C C . ALA A 1 208 ? -9.992 -0.707 18.577 1.00 82.81 208 ALA A C 1
ATOM 1639 O O . ALA A 1 208 ? -9.375 0.120 19.246 1.00 82.81 208 ALA A O 1
ATOM 1640 N N . VAL A 1 209 ? -11.257 -1.065 18.823 1.00 81.25 209 VAL A N 1
ATOM 1641 C CA . VAL A 1 209 ? -12.086 -0.525 19.912 1.00 81.25 209 VAL A CA 1
ATOM 1642 C C . VAL A 1 209 ? -11.648 -1.047 21.283 1.00 81.25 209 VAL A C 1
ATOM 1644 O O . VAL A 1 209 ? -11.666 -0.297 22.255 1.00 81.25 209 VAL A O 1
ATOM 1647 N N . SER A 1 210 ? -11.229 -2.311 21.369 1.00 78.69 210 SER A N 1
ATOM 1648 C CA . SER A 1 210 ? -10.785 -2.950 22.616 1.00 78.69 210 SER A CA 1
ATOM 1649 C C . SER A 1 210 ? -9.309 -2.709 22.958 1.00 78.69 210 SER A C 1
ATOM 1651 O O . SER A 1 210 ? -8.792 -3.320 23.891 1.00 78.69 210 SER A O 1
ATOM 1653 N N . ALA A 1 211 ? -8.603 -1.858 22.214 1.00 75.75 211 ALA A N 1
ATOM 1654 C CA . ALA A 1 211 ? -7.195 -1.596 22.475 1.00 75.75 211 ALA A CA 1
ATOM 1655 C C . ALA A 1 211 ? -6.990 -0.807 23.772 1.00 75.75 211 ALA A C 1
ATOM 1657 O O . ALA A 1 211 ? -7.714 0.149 24.063 1.00 75.75 211 ALA A O 1
ATOM 1658 N N . ASN A 1 212 ? -5.964 -1.192 24.532 1.00 68.12 212 ASN A N 1
ATOM 1659 C CA . ASN A 1 212 ? -5.670 -0.620 25.844 1.00 68.12 212 ASN A CA 1
ATOM 1660 C C . ASN A 1 212 ? -5.481 0.895 25.793 1.00 68.12 212 ASN A C 1
ATOM 1662 O O . ASN A 1 212 ? -5.863 1.578 26.735 1.00 68.12 212 ASN A O 1
ATOM 1666 N N . GLU A 1 213 ? -4.934 1.440 24.710 1.00 65.88 213 GLU A N 1
ATOM 1667 C CA . GLU A 1 213 ? -4.748 2.880 24.534 1.00 65.88 213 GLU A CA 1
ATOM 1668 C C . GLU A 1 213 ? -6.098 3.609 24.498 1.00 65.88 213 GLU A C 1
ATOM 1670 O O . GLU A 1 213 ? -6.267 4.614 25.182 1.00 65.88 213 GLU A O 1
ATOM 1675 N N . VAL A 1 214 ? -7.092 3.059 23.794 1.00 63.84 214 VAL A N 1
ATOM 1676 C CA . VAL A 1 214 ? -8.456 3.615 23.701 1.00 63.84 214 VAL A CA 1
ATOM 1677 C C . VAL A 1 214 ? -9.184 3.511 25.045 1.00 63.84 214 VAL A C 1
ATOM 1679 O O . VAL A 1 214 ? -9.885 4.439 25.447 1.00 63.84 214 VAL A O 1
ATOM 1682 N N . ILE A 1 215 ? -8.979 2.406 25.767 1.00 63.94 215 ILE A N 1
ATOM 1683 C CA . ILE A 1 215 ? -9.589 2.159 27.082 1.00 63.94 215 ILE A CA 1
ATOM 1684 C C . ILE A 1 215 ? -8.960 3.048 28.169 1.00 63.94 215 ILE A C 1
ATOM 1686 O O . ILE A 1 215 ? -9.668 3.578 29.021 1.00 63.94 215 ILE A O 1
ATOM 1690 N N . SER A 1 216 ? -7.636 3.220 28.149 1.00 61.72 216 SER A N 1
ATOM 1691 C CA . SER A 1 216 ? -6.879 3.908 29.207 1.00 61.72 216 SER A CA 1
ATOM 1692 C C . SER A 1 216 ? -6.818 5.425 29.045 1.00 61.72 216 SER A C 1
ATOM 1694 O O . SER A 1 216 ? -6.779 6.133 30.049 1.00 61.72 216 SER A O 1
ATOM 1696 N N . THR A 1 217 ? -6.824 5.940 27.812 1.00 59.75 217 THR A N 1
ATOM 1697 C CA . THR A 1 217 ? -6.767 7.391 27.555 1.00 59.75 217 THR A CA 1
ATOM 1698 C C . THR A 1 217 ? -8.144 8.029 27.362 1.00 59.75 217 THR A C 1
ATOM 1700 O O . THR A 1 217 ? -8.256 9.256 27.354 1.00 59.75 217 THR A O 1
ATOM 1703 N N . GLY A 1 218 ? -9.202 7.216 27.266 1.00 55.53 218 GLY A N 1
ATOM 1704 C CA . GLY A 1 218 ? -10.523 7.670 26.840 1.00 55.53 218 GLY A CA 1
ATOM 1705 C C . GLY A 1 218 ? -10.531 8.071 25.361 1.00 55.53 218 GLY A C 1
ATOM 1706 O O . GLY A 1 218 ? -9.498 8.127 24.697 1.00 55.53 218 GLY A O 1
ATOM 1707 N N . THR A 1 219 ? -11.710 8.344 24.799 1.00 57.62 219 THR A N 1
ATOM 1708 C CA . THR A 1 219 ? -11.820 8.825 23.413 1.00 57.62 219 THR A CA 1
ATOM 1709 C C . THR A 1 219 ? -11.058 10.140 23.267 1.00 57.62 219 THR A C 1
ATOM 1711 O O . THR A 1 219 ? -11.507 11.173 23.765 1.00 57.62 219 THR A O 1
ATOM 1714 N N . THR A 1 220 ? -9.916 10.106 22.577 1.00 58.09 220 THR A N 1
ATOM 1715 C CA . THR A 1 220 ? -9.009 11.259 22.450 1.00 58.09 220 THR A CA 1
ATOM 1716 C C . THR A 1 220 ? -9.587 12.400 21.610 1.00 58.09 220 THR A C 1
ATOM 1718 O O . THR A 1 220 ? -9.035 13.498 21.573 1.00 58.09 220 THR A O 1
ATOM 1721 N N . SER A 1 221 ? -10.719 12.160 20.943 1.00 69.50 221 SER A N 1
ATOM 1722 C CA . SER A 1 221 ? -11.426 13.132 20.119 1.00 69.50 221 SER A CA 1
ATOM 1723 C C . SER A 1 221 ? -12.929 12.831 20.037 1.00 69.50 221 SER A C 1
ATOM 1725 O O . SER A 1 221 ? -13.368 11.690 20.205 1.00 69.50 221 SER A O 1
ATOM 1727 N N . ALA A 1 222 ? -13.733 13.848 19.705 1.00 71.06 222 ALA A N 1
ATOM 1728 C CA . ALA A 1 222 ? -15.162 13.674 19.429 1.00 71.06 222 ALA A CA 1
ATOM 1729 C C . ALA A 1 222 ? -15.417 12.715 18.247 1.00 71.06 222 ALA A C 1
ATOM 1731 O O . ALA A 1 222 ? -16.397 11.971 18.257 1.00 71.06 222 ALA A O 1
ATOM 1732 N N . SER A 1 223 ? -14.518 12.682 17.256 1.00 76.56 223 SER A N 1
ATOM 1733 C CA . SER A 1 223 ? -14.567 11.726 16.143 1.00 76.56 223 SER A CA 1
ATOM 1734 C C . SER A 1 223 ? -14.412 10.280 16.605 1.00 76.56 223 SER A C 1
ATOM 1736 O O . SER A 1 223 ? -15.169 9.423 16.150 1.00 76.56 223 SER A O 1
ATOM 1738 N N . ASP A 1 224 ? -13.500 10.005 17.543 1.00 75.69 224 ASP A N 1
ATOM 1739 C CA . ASP A 1 224 ? -13.320 8.652 18.082 1.00 75.69 224 ASP A CA 1
ATOM 1740 C C . ASP A 1 224 ? -14.570 8.205 18.854 1.00 75.69 224 ASP A C 1
ATOM 1742 O O . ASP A 1 224 ? -15.003 7.064 18.716 1.00 75.69 224 ASP A O 1
ATOM 1746 N N . GLY A 1 225 ? -15.210 9.118 19.595 1.00 73.38 225 GLY A N 1
ATOM 1747 C CA . GLY A 1 225 ? -16.471 8.842 20.292 1.00 73.38 225 GLY A CA 1
ATOM 1748 C C . GLY A 1 225 ? -17.627 8.488 19.352 1.00 73.38 225 GLY A C 1
ATOM 1749 O O . GLY A 1 225 ? -18.367 7.539 19.611 1.00 73.38 225 GLY A O 1
ATOM 1750 N N . VAL A 1 226 ? -17.759 9.192 18.222 1.00 79.69 226 VAL A N 1
ATOM 1751 C CA . VAL A 1 226 ? -18.771 8.870 17.198 1.00 79.69 226 VAL A CA 1
ATOM 1752 C C . VAL A 1 226 ? -18.506 7.503 16.566 1.00 79.69 226 VAL A C 1
ATOM 1754 O O . VAL A 1 226 ? -19.450 6.744 16.339 1.00 79.69 226 VAL A O 1
ATOM 1757 N N . LEU A 1 227 ? -17.243 7.173 16.285 1.00 80.44 227 LEU A N 1
ATOM 1758 C CA . LEU A 1 227 ? -16.862 5.876 15.722 1.00 80.44 227 LEU A CA 1
ATOM 1759 C C . LEU A 1 227 ? -17.139 4.732 16.698 1.00 80.44 227 LEU A C 1
ATOM 1761 O O . LEU A 1 227 ? -17.711 3.721 16.296 1.00 80.44 227 LEU A O 1
ATOM 1765 N N . LEU A 1 228 ? -16.821 4.924 17.979 1.00 77.25 228 LEU A N 1
ATOM 1766 C CA . LEU A 1 228 ? -17.101 3.958 19.037 1.00 77.25 228 LEU A CA 1
ATOM 1767 C C . LEU A 1 228 ? -18.609 3.704 19.171 1.00 77.25 228 LEU A C 1
ATOM 1769 O O . LEU A 1 228 ? -19.052 2.558 19.159 1.00 77.25 228 LEU A O 1
ATOM 1773 N N . ALA A 1 229 ? -19.414 4.771 19.214 1.00 78.12 229 ALA A N 1
ATOM 1774 C CA . ALA A 1 229 ? -20.869 4.665 19.295 1.00 78.12 229 ALA A CA 1
ATOM 1775 C C . ALA A 1 229 ? -21.468 3.953 18.070 1.00 78.12 229 ALA A C 1
ATOM 1777 O O . ALA A 1 229 ? -22.341 3.096 18.222 1.00 78.12 229 ALA A O 1
ATOM 1778 N N . LYS A 1 230 ? -20.979 4.266 16.861 1.00 81.19 230 LYS A N 1
ATOM 1779 C CA . LYS A 1 230 ? -21.393 3.588 15.624 1.00 81.19 230 LYS A CA 1
ATOM 1780 C C . LYS A 1 230 ? -21.022 2.107 15.634 1.00 81.19 230 LYS A C 1
ATOM 1782 O O . LYS A 1 230 ? -21.863 1.289 15.274 1.00 81.19 230 LYS A O 1
ATOM 1787 N N . HIS A 1 231 ? -19.807 1.761 16.062 1.00 79.88 231 HIS A N 1
ATOM 1788 C CA . HIS A 1 231 ? -19.369 0.366 16.158 1.00 79.88 231 HIS A CA 1
ATOM 1789 C C . HIS A 1 231 ? -20.234 -0.412 17.149 1.00 79.88 231 HIS A C 1
ATOM 1791 O O . HIS A 1 231 ? -20.796 -1.447 16.795 1.00 79.88 231 HIS A O 1
ATOM 1797 N N . CYS A 1 232 ? -20.456 0.141 18.346 1.00 75.88 232 CYS A N 1
ATOM 1798 C CA . CYS A 1 232 ? -21.351 -0.447 19.338 1.00 75.88 232 CYS A CA 1
ATOM 1799 C C . CYS A 1 232 ? -22.761 -0.659 18.771 1.00 75.88 232 CYS A C 1
ATOM 1801 O O . CYS A 1 232 ? -23.291 -1.756 18.887 1.00 75.88 232 CYS A O 1
ATOM 1803 N N . ALA A 1 233 ? -23.346 0.323 18.080 1.00 76.94 233 ALA A N 1
ATOM 1804 C CA . ALA A 1 233 ? -24.684 0.193 17.494 1.00 76.94 233 ALA A CA 1
ATOM 1805 C C . ALA A 1 233 ? -24.820 -0.950 16.466 1.00 76.94 233 ALA A C 1
ATOM 1807 O O . ALA A 1 233 ? -25.932 -1.417 16.223 1.00 76.94 233 ALA A O 1
ATOM 1808 N N . THR A 1 234 ? -23.715 -1.413 15.873 1.00 73.12 234 THR A N 1
ATOM 1809 C CA . THR A 1 234 ? -23.712 -2.556 14.942 1.00 73.12 234 THR A CA 1
ATOM 1810 C C . THR A 1 234 ? -23.570 -3.918 15.624 1.00 73.12 234 THR A C 1
ATOM 1812 O O . THR A 1 234 ? -23.801 -4.947 14.988 1.00 73.12 234 THR A O 1
ATOM 1815 N N . LEU A 1 235 ? -23.229 -3.955 16.916 1.00 68.06 235 LEU A N 1
ATOM 1816 C CA . LEU A 1 235 ? -23.127 -5.193 17.682 1.00 68.06 235 LEU A CA 1
ATOM 1817 C C . LEU A 1 235 ? -24.518 -5.665 18.121 1.00 68.06 235 LEU A C 1
ATOM 1819 O O . LEU A 1 235 ? -25.307 -4.915 18.693 1.00 68.06 235 LEU A O 1
ATOM 1823 N N . THR A 1 236 ? -24.812 -6.950 17.916 1.00 62.31 236 THR A N 1
ATOM 1824 C CA . THR A 1 236 ? -26.005 -7.576 18.505 1.00 62.31 236 THR A CA 1
ATOM 1825 C C . THR A 1 236 ? -25.960 -7.489 20.041 1.00 62.31 236 THR A C 1
ATOM 1827 O O . THR A 1 236 ? -24.870 -7.616 20.604 1.00 62.31 236 THR A O 1
ATOM 1830 N N . PRO A 1 237 ? -27.104 -7.381 20.747 1.00 54.94 237 PRO A N 1
ATOM 1831 C CA . PRO A 1 237 ? -27.144 -7.222 22.207 1.00 54.94 237 PRO A CA 1
ATOM 1832 C C . PRO A 1 237 ? -26.330 -8.268 22.992 1.00 54.94 237 PRO A C 1
ATOM 1834 O O . PRO A 1 237 ? -25.659 -7.932 23.963 1.00 54.94 237 PRO A O 1
ATOM 1837 N N . SER A 1 238 ? -26.304 -9.527 22.538 1.00 50.19 238 SER A N 1
ATOM 1838 C CA . SER A 1 238 ? -25.506 -10.600 23.158 1.00 50.19 238 SER A CA 1
ATOM 1839 C C . SER A 1 238 ? -23.988 -10.429 23.005 1.00 50.19 238 SER A C 1
ATOM 1841 O O . SER A 1 238 ? -23.229 -10.948 23.818 1.00 50.19 238 SER A O 1
ATOM 1843 N N . ALA A 1 239 ? -23.529 -9.702 21.983 1.00 52.16 239 ALA A N 1
ATOM 1844 C CA . ALA A 1 239 ? -22.111 -9.423 21.756 1.00 52.16 239 ALA A CA 1
ATOM 1845 C C . ALA A 1 239 ? -21.601 -8.255 22.616 1.00 52.16 239 ALA A C 1
ATOM 1847 O O . ALA A 1 239 ? -20.428 -8.250 22.979 1.00 52.16 239 ALA A O 1
ATOM 1848 N N . MET A 1 240 ? -22.471 -7.304 22.986 1.00 49.00 240 MET A N 1
ATOM 1849 C CA . MET A 1 240 ? -22.117 -6.213 23.904 1.00 49.00 240 MET A CA 1
ATOM 1850 C C . MET A 1 240 ? -21.840 -6.720 25.323 1.00 49.00 240 MET A C 1
ATOM 1852 O O . MET A 1 240 ? -20.840 -6.339 25.924 1.00 49.00 240 MET A O 1
ATOM 1856 N N . VAL A 1 241 ? -22.699 -7.609 25.836 1.00 50.41 241 VAL A N 1
ATOM 1857 C CA . VAL A 1 241 ? -22.632 -8.105 27.224 1.00 50.41 241 VAL A CA 1
ATOM 1858 C C . VAL A 1 241 ? -21.407 -8.995 27.468 1.00 50.41 241 VAL A C 1
ATOM 1860 O O . VAL A 1 241 ? -20.836 -8.949 28.547 1.00 50.41 241 VAL A O 1
ATOM 1863 N N . ASN A 1 242 ? -20.960 -9.762 26.466 1.00 50.72 242 ASN A N 1
ATOM 1864 C CA . ASN A 1 242 ? -19.810 -10.667 26.605 1.00 50.72 242 ASN A CA 1
ATOM 1865 C C . ASN A 1 242 ? -18.438 -10.016 26.342 1.00 50.72 242 ASN A C 1
ATOM 1867 O O . ASN A 1 242 ? -17.425 -10.621 26.681 1.00 50.72 242 ASN A O 1
ATOM 1871 N N . LYS A 1 243 ? -18.374 -8.846 25.688 1.00 50.53 243 LYS A N 1
ATOM 1872 C CA . LYS A 1 243 ? -17.100 -8.184 25.329 1.00 50.53 243 LYS A CA 1
ATOM 1873 C C . LYS A 1 243 ? -16.737 -6.991 26.216 1.00 50.53 243 LYS A C 1
ATOM 1875 O O . LYS A 1 243 ? -15.563 -6.635 26.259 1.00 50.53 243 LYS A O 1
ATOM 1880 N N . TYR A 1 244 ? -17.715 -6.377 26.885 1.00 47.41 244 TYR A N 1
ATOM 1881 C CA . TYR A 1 244 ? -17.522 -5.140 27.656 1.00 47.41 244 TYR A CA 1
ATOM 1882 C C . TYR A 1 244 ? -18.168 -5.156 29.055 1.00 47.41 244 TYR A C 1
ATOM 1884 O O . TYR A 1 244 ? -18.168 -4.120 29.719 1.00 47.41 244 TYR A O 1
ATOM 1892 N N . GLY A 1 245 ? -18.749 -6.287 29.476 1.00 39.47 245 GLY A N 1
ATOM 1893 C CA . GLY A 1 245 ? -19.187 -6.530 30.858 1.00 39.47 245 GLY A CA 1
ATOM 1894 C C . GLY A 1 245 ? -18.079 -7.174 31.676 1.00 39.47 245 GLY A C 1
ATOM 1895 O O . GLY A 1 245 ? -17.985 -6.838 32.875 1.00 39.47 245 GLY A O 1
#

Radius of gyration: 28.38 Å; chains: 1; bounding box: 94×47×74 Å

Secondary structure (DSSP, 8-state):
-PPPP---S--------S--SS--------------HHHHHHHHHS-BPPEEEEPTTS-EEEESPPB---HHHHHHHHHHHHHTT---HHHHHHHHHHHHHHHHHHHHHHHH-TTSPPSS-HHHHHHHHHHHHHTT-HHHHHHHHHH-GGGGGGGHHHHHHHHHH---HHHHHHHHHHHHHHHHHHHHHS----HHHHHHHHHHHHHHHT-HHHHHH--SSHHHHHHHHHHHHHS-HHHHHHHH-